Protein 8X71 (pdb70)

Radius of gyration: 20.47 Å; Cα contacts (8 Å, |Δi|>4): 743; chains: 2; bounding box: 57×51×50 Å

Foldseek 3Di:
DAQADFQAFQDKDWFWKQALVLDIDTDMPVVQQQAKEKEKEAWDPLDDQVLVQQLVCQVCVVLRVVLRYAYEYEKQDDNVRLSVLCVDDVVRRGNHRGNHIYGHNVVCVSLRNLVFQPPPVRTGFTWIWIAGSRRGTHDIDGDGNPDDDDPVVVSVVSVVVVVVCVPPPPPD/DAADFQAFQDKDWFWWQALVRDIDTDIPVVLQQAKEKEKEAFDPPDPQVLVVQLVCFVCVVLRVVLSYAYEYEKQDDNVSLSVLCPPDVVVPGNHRGNHIYGHNVVCVSLVSLPAAPVVVRIGFTWIWIAHSNRGTHDIDGDGNPDDDDPVVVSVVSVVVVVVVCVVVDDPD

Sequence (344 aa):
SGNAKIGHPAPNFKATAVMPDGQFKDISLSDYKGKYVVFFFYPLDFTFVSPTEIIAFSDRAEEFKKLNCQVIGASVDSHFSHLAWVNTPKKQGGLGPMNIPLVSDPKRTIAQDYGVLKADEGISFRGLFIIDDKGILRQITVNDLPVGRSVDETLRLVQAFQFTDKHGEVCPGNAKIGHPAPNFKATAVMPDGQFKDISLSDYKGKYVVFFFYPLDFTFVSPTEIIAFSDRAEEFKKLNCQVIGASVDSHFSHLAWVNTPKKQGGLGPMNIPLVSDPKRTIAQDYGVLKADEGISFRGLFIIDDKGILRQITVNDLPVGRSVDETLRLVQAFQFTDKHGEVCPA

Organism: Homo sapiens (NCBI:txid9606)

GO terms:
  GO:0004601 peroxidase activity (F, IDA)
  GO:0005634 nucleus (C, IDA)
  GO:0005737 cytoplasm (C, IDA)
  GO:0042744 hydrogen peroxide catabolic process (P, IDA)
  GO:0005737 cytoplasm (C, EXP)
  GO:0140824 thioredoxin-dependent peroxiredoxin activity (F, EXP)
  GO:0005515 protein binding (F, IPI)
  GO:0001501 skeletal system development (P, TAS)
  GO:0008283 cell population proliferation (P, TAS)
  GO:0004601 peroxidase activity (F, TAS)
  GO:0005576 extracellular region (C, TAS)
  GO:0005829 cytosol (C, TAS)
  GO:0008379 thioredoxin peroxidase activity (F, IDA)
  GO:0045296 cadherin binding (F, HDA)
  GO:0030101 natural killer cell activation (P, IDA)
  GO:0070062 extracellular exosome (C, HDA)
  GO:0005576 extracellular region (C, HDA)
  GO:0005634 nucleus (C, HDA)
  GO:0003723 RNA binding (F, HDA)

Nearest PDB structures (foldseek):
  8x71-assembly1_A  TM=1.006E+00  e=4.909E-41  Homo sapiens
  3hy2-assembly1_B  TM=9.718E-01  e=3.923E-36  Homo sapiens
  2rii-assembly1_A  TM=9.677E-01  e=1.044E-35  Homo sapiens
  7lj1-assembly1_C  TM=9.673E-01  e=1.648E-35  Homo sapiens
  7e4u-assembly4_H  TM=9.628E-01  e=1.281E-32  Sparus aurata

Secondary structure (DSSP, 8-state):
--S--TTSBPPP-EEEEE-TTS-EEEEEGGGGTTSEEEEEE-S-SS-SSHHHHHHHHHHTHHHHHTTTEEEEEEESS-HHHHHHHHHS-GGGTS--S-SS-EEE-TTSHHHHHTT-EETTTTEE-EEEEEE-TTSBEEEEEEE-TT----HHHHHHHHHHHHHHHHHH-S--/----TTSBPPP-EEEEE-TTS-EEEEEGGGGTTSEEEEEE-S-SS-SSHHHHHHHHHHTHHHHHHTTEEEEEEESS-HHHHHHHHHS-GGGT---S-SS-EEE-TTSHHHHHTT-EETTTTEE-EEEEEE-TTSBEEEEEEE-TT----HHHHHHHHHHHHHHHHTTTS---

Solvent-accessible surface area: 15425 Å² total; per-residue (Å²): 139,33,91,21,123,12,45,91,94,6,16,83,13,147,14,38,0,2,32,62,105,26,117,77,115,78,1,14,2,47,87,32,100,48,92,7,3,0,0,0,1,0,7,73,7,106,42,182,54,0,16,87,8,0,25,33,0,1,95,70,20,98,71,1,148,167,34,80,8,37,3,0,0,0,0,10,28,49,50,132,26,0,36,46,0,16,105,41,60,120,187,135,53,2,3,2,128,11,89,2,3,0,0,4,3,72,170,81,70,13,0,94,48,6,35,0,44,57,70,155,96,21,26,0,17,12,0,3,0,0,2,9,47,144,2,41,0,21,1,23,18,9,1,16,39,53,3,16,25,23,10,92,29,5,9,74,6,0,88,26,0,34,139,8,42,158,121,48,81,155,95,167,82,99,20,109,10,43,97,93,10,18,86,12,149,12,33,0,3,33,60,101,25,119,79,115,78,0,13,12,49,86,32,127,47,64,7,3,0,0,0,1,0,8,61,9,114,50,167,31,0,20,98,5,0,31,31,0,1,81,67,6,89,60,0,88,170,33,74,0,21,0,0,0,0,0,6,37,43,37,129,28,0,35,49,1,18,106,30,59,114,181,122,50,3,1,4,122,11,84,0,3,0,0,3,4,78,170,81,70,15,0,94,53,6,48,1,36,41,90,125,93,23,15,0,15,10,0,3,1,0,2,16,44,147,12,46,0,19,0,24,19,8,1,19,39,48,3,17,24,24,9,93,28,4,23,79,6,0,74,25,0,22,126,47,47,88,163,79,133,105,93,137,144

InterPro domains:
  IPR000866 Alkyl hydroperoxide reductase subunit C/ Thiol specific antioxidant [PF00578] (8-141)
  IPR013766 Thioredoxin domain [PS51352] (6-165)
  IPR019479 Peroxiredoxin, C-terminal [PF10417] (162-197)
  IPR024706 Peroxiredoxin, AhpC-type [PIRSF000239] (6-197)
  IPR036249 Thioredoxin-like superfamily [SSF52833] (7-197)
  IPR050217 Thiol-specific antioxidant peroxiredoxin [PTHR10681] (5-198)

Structure (mmCIF, N/CA/C/O backbone):
data_8X71
#
_entry.id   8X71
#
_cell.length_a   63.011
_cell.length_b   77.652
_cell.length_c   80.595
_cell.angle_alpha   90.000
_cell.angle_beta   90.000
_cell.angle_gamma   90.000
#
_symmetry.space_group_name_H-M   'P 21 21 21'
#
loop_
_entity.id
_entity.type
_entity.pdbx_description
1 polymer Peroxiredoxin-1
2 non-polymer 'methyl 3-[[(2~{R},4~{a}~{S},6~{a}~{R},6~{a}~{S},14~{a}~{S},14~{b}~{R})-2,4~{a},6~{a},6~{a},9,14~{a}-hexamethyl-10-oxidanyl-11-oxidanylidene-1,3,4,5,6,13,14,14~{b}-octahydropicen-2-yl]carbamoylamino]oxetane-3-carboxylate'
3 water water
#
loop_
_atom_site.group_PDB
_atom_site.id
_atom_site.type_symbol
_atom_site.label_atom_id
_atom_site.label_alt_id
_atom_site.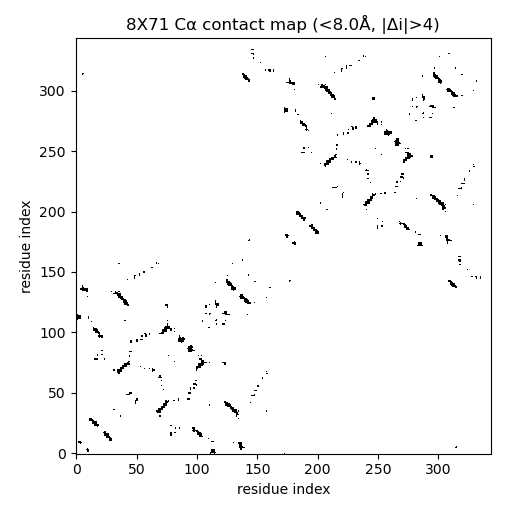label_comp_id
_atom_site.label_asym_id
_atom_site.label_entity_id
_atom_site.label_seq_id
_atom_site.pdbx_PDB_ins_code
_atom_site.Cartn_x
_atom_site.Cartn_y
_atom_site.Cartn_z
_atom_site.occupancy
_atom_site.B_iso_or_equiv
_atom_site.auth_seq_id
_atom_site.auth_comp_id
_atom_site.auth_asym_id
_atom_site.auth_atom_id
_atom_site.pdbx_PDB_model_num
ATOM 1 N N . SER A 1 3 ? -9.51974 65.27088 31.12666 1.000 48.80503 3 SER A N 1
ATOM 2 C CA . SER A 1 3 ? -10.30891 64.14118 30.65117 1.000 47.12506 3 SER A CA 1
ATOM 3 C C . SER A 1 3 ? -11.47369 64.60578 29.77850 1.000 38.71835 3 SER A C 1
ATOM 4 O O . SER A 1 3 ? -11.28084 65.34276 28.81304 1.000 40.70431 3 SER A O 1
ATOM 7 N N . GLY A 1 4 ? -12.68127 64.16364 30.12248 1.000 35.93304 4 GLY A N 1
ATOM 8 C CA . GLY A 1 4 ? -13.85597 64.47281 29.33604 1.000 26.42929 4 GLY A CA 1
ATOM 9 C C . GLY A 1 4 ? -14.16327 63.40403 28.30724 1.000 28.60125 4 GLY A C 1
ATOM 10 O O . GLY A 1 4 ? -13.43351 62.42354 28.12401 1.000 28.68936 4 GLY A O 1
ATOM 11 N N . ASN A 1 5 ? -15.28879 63.61068 27.61997 1.000 25.11495 5 ASN A N 1
ATOM 12 C CA . ASN A 1 5 ? -15.77404 62.69699 26.59333 1.000 26.32392 5 ASN A CA 1
ATOM 13 C C . ASN A 1 5 ? -15.85224 63.34909 25.21997 1.000 24.53532 5 ASN A C 1
ATOM 14 O O . ASN A 1 5 ? -16.43106 62.76286 24.29879 1.000 25.34673 5 ASN A O 1
ATOM 19 N N . ALA A 1 6 ? -15.30720 64.55120 25.06265 1.000 23.15920 6 ALA A N 1
ATOM 20 C CA . ALA A 1 6 ? -15.29027 65.22413 23.76705 1.000 20.33554 6 ALA A CA 1
ATOM 21 C C . ALA A 1 6 ? -14.14062 64.66444 22.93816 1.000 23.10714 6 ALA A C 1
ATOM 22 O O . ALA A 1 6 ? -12.96993 64.91942 23.23806 1.000 24.36080 6 ALA A O 1
ATOM 24 N N . LYS A 1 7 ? -14.47337 63.89781 21.89713 1.000 18.07744 7 LYS A N 1
ATOM 25 C CA . LYS A 1 7 ? -13.49801 63.27920 21.01049 1.000 21.10215 7 LYS A CA 1
ATOM 26 C C . LYS A 1 7 ? -13.80991 63.66597 19.57197 1.000 15.80415 7 LYS A C 1
ATOM 27 O O . LYS A 1 7 ? -14.95536 63.52304 19.12764 1.000 16.86960 7 LYS A O 1
ATOM 33 N N . ILE A 1 8 ? -12.78643 64.10492 18.83164 1.000 14.74641 8 ILE A N 1
ATOM 34 C CA . ILE A 1 8 ? -12.97754 64.43562 17.41950 1.000 15.54167 8 ILE A CA 1
ATOM 35 C C . ILE A 1 8 ? -13.48695 63.21219 16.67518 1.000 18.00348 8 ILE A C 1
ATOM 36 O O . ILE A 1 8 ? -12.95800 62.10590 16.83623 1.000 18.53803 8 ILE A O 1
ATOM 41 N N . GLY A 1 9 ? -14.51172 63.40482 15.84687 1.000 15.54063 9 GLY A N 1
ATOM 42 C CA . GLY A 1 9 ? -15.04137 62.32208 15.03674 1.000 16.90727 9 GLY A CA 1
ATOM 43 C C . GLY A 1 9 ? -16.08390 61.46525 15.71718 1.000 20.14453 9 GLY A C 1
ATOM 44 O O . GLY A 1 9 ? -16.61099 60.53793 15.08597 1.000 21.44828 9 GLY A O 1
ATOM 45 N N . HIS A 1 10 ? -16.37458 61.72193 16.98291 1.000 18.70713 10 HIS A N 1
ATOM 46 C CA . HIS A 1 10 ? -17.42440 61.06796 17.74048 1.000 17.04597 10 HIS A CA 1
ATOM 47 C C . HIS A 1 10 ? -18.54201 62.05529 18.01753 1.000 18.20996 10 HIS A C 1
ATOM 48 O O . HIS A 1 10 ? -18.32906 63.26861 17.95651 1.000 17.01689 10 HIS A O 1
ATOM 55 N N . PRO A 1 11 ? -19.74947 61.58061 18.31098 1.000 17.28861 11 PRO A N 1
ATOM 56 C CA . PRO A 1 11 ? -20.83097 62.50339 18.68097 1.000 18.64692 11 PRO A CA 1
ATOM 57 C C . PRO A 1 11 ? -20.42368 63.39884 19.84350 1.000 17.44616 11 PRO A C 1
ATOM 58 O O . PRO A 1 11 ? -19.91087 62.92916 20.86187 1.000 17.98127 11 PRO A O 1
ATOM 62 N N . ALA A 1 12 ? -20.62384 64.70352 19.67006 1.000 16.11990 12 ALA A N 1
ATOM 63 C CA . ALA A 1 12 ? -20.34267 65.62857 20.75422 1.000 17.05863 12 ALA A CA 1
ATOM 64 C C . ALA A 1 12 ? -21.23271 65.29780 21.94635 1.000 16.15469 12 ALA A C 1
ATOM 65 O O . ALA A 1 12 ? -22.40442 64.95391 21.76308 1.000 18.96275 12 ALA A O 1
ATOM 67 N N . PRO A 1 13 ? -20.71552 65.39508 23.17113 1.000 17.89971 13 PRO A N 1
ATOM 68 C CA . PRO A 1 13 ? -21.53630 65.08055 24.34821 1.000 17.00197 13 PRO A CA 1
ATOM 69 C C . PRO A 1 13 ? -22.79858 65.92471 24.38631 1.000 18.00823 13 PRO A C 1
ATOM 70 O O . PRO A 1 13 ? -22.75275 67.15682 24.28083 1.000 17.08406 13 PRO A O 1
ATOM 74 N N . ASN A 1 14 ? -23.93703 65.24947 24.52126 1.000 19.76706 14 ASN A N 1
ATOM 75 C CA . ASN A 1 14 ? -25.19048 65.97111 24.63531 1.000 21.33227 14 ASN A CA 1
ATOM 76 C C . ASN A 1 14 ? -25.29753 66.61893 26.01165 1.000 18.79330 14 ASN A C 1
ATOM 77 O O . ASN A 1 14 ? -24.58805 66.27243 26.96215 1.000 19.36172 14 ASN A O 1
ATOM 82 N N . PHE A 1 15 ? -26.17454 67.60683 26.09203 1.000 19.63197 15 PHE A N 1
ATOM 83 C CA . PHE A 1 15 ? -26.52234 68.20848 27.36447 1.000 18.10852 15 PHE A CA 1
ATOM 84 C C . PHE A 1 15 ? -27.97156 68.64290 27.28140 1.000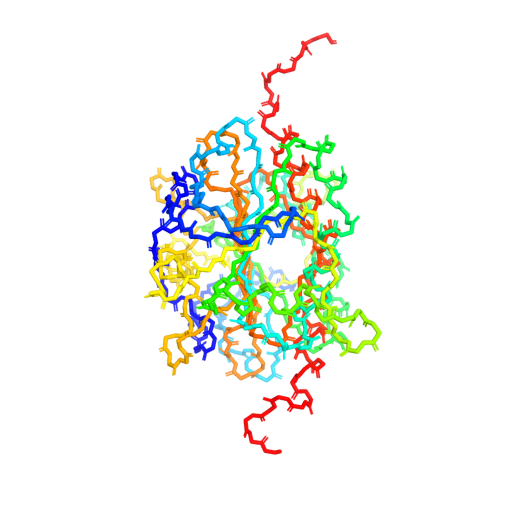 20.60462 15 PHE A C 1
ATOM 85 O O . PHE A 1 15 ? -28.52146 68.82039 26.19342 1.000 19.77223 15 PHE A O 1
ATOM 93 N N . LYS A 1 16 ? -28.58893 68.80277 28.44717 1.000 18.64560 16 LYS A N 1
ATOM 94 C CA . LYS A 1 16 ? -29.88359 69.45675 28.55985 1.000 20.33250 16 LYS A CA 1
ATOM 95 C C . LYS A 1 16 ? -29.78385 70.42337 29.72535 1.000 20.26057 16 LYS A C 1
ATOM 96 O O . LYS A 1 16 ? -29.50123 70.00815 30.85269 1.000 22.24148 16 LYS A O 1
ATOM 102 N N . ALA A 1 17 ? -29.98670 71.70626 29.45219 1.000 16.25473 17 ALA A N 1
ATOM 103 C CA . ALA A 1 17 ? -29.70068 72.71229 30.46429 1.000 17.89092 17 ALA A CA 1
ATOM 104 C C . ALA A 1 17 ? -30.57726 73.93171 30.23693 1.000 16.87654 17 ALA A C 1
ATOM 105 O O . ALA A 1 17 ? -31.07591 74.16956 29.13333 1.000 17.22924 17 ALA A O 1
ATOM 107 N N . THR A 1 18 ? -30.74461 74.71772 31.29895 1.000 15.88462 18 THR A N 1
ATOM 108 C CA . THR A 1 18 ? -31.46024 75.97877 31.20038 1.000 16.60538 18 THR A CA 1
ATOM 109 C C . THR A 1 18 ? -30.56956 77.02390 30.54300 1.000 15.17956 18 THR A C 1
ATOM 110 O O . THR A 1 18 ? -29.41199 77.19798 30.93300 1.000 17.45356 18 THR A O 1
ATOM 114 N N . ALA A 1 19 ? -31.10699 77.70642 29.54112 1.000 15.99976 19 ALA A N 1
ATOM 115 C CA . ALA A 1 19 ? -30.40367 78.77432 28.85059 1.000 14.41337 19 ALA A CA 1
ATOM 116 C C . ALA A 1 19 ? -31.22946 80.04930 28.90712 1.000 15.56743 19 ALA A C 1
ATOM 117 O O . ALA A 1 19 ? -32.45819 80.00706 29.03103 1.000 16.87792 19 ALA A O 1
ATOM 119 N N . VAL A 1 20 ? -30.54928 81.19046 28.84827 1.000 14.06858 20 VAL A N 1
ATOM 120 C CA . VAL A 1 20 ? -31.21385 82.46121 28.59657 1.000 13.81076 20 VAL A CA 1
ATOM 121 C C . VAL A 1 20 ? -31.23399 82.65398 27.08765 1.000 14.48693 20 VAL A C 1
ATOM 122 O O . VAL A 1 20 ? -30.17560 82.74304 26.45516 1.000 14.81376 20 VAL A O 1
ATOM 126 N N . MET A 1 21 ? -32.43633 82.68860 26.50751 1.000 14.39047 21 MET A N 1
ATOM 127 C CA . MET A 1 21 ? -32.57792 82.76814 25.06077 1.000 13.94875 21 MET A CA 1
ATOM 128 C C . MET A 1 21 ? -32.48223 84.21618 24.58465 1.000 15.86244 21 MET A C 1
ATOM 129 O O . MET A 1 21 ? -32.58870 85.15280 25.38306 1.000 16.87687 21 MET A O 1
ATOM 134 N N . PRO A 1 22 ? -32.27286 84.42490 23.28000 1.000 16.71790 22 PRO A N 1
ATOM 135 C CA . PRO A 1 22 ? -32.19442 85.80124 22.76059 1.000 16.22503 22 PRO A CA 1
ATOM 136 C C . PRO A 1 22 ? -33.39690 86.66038 23.10188 1.000 19.95290 22 PRO A C 1
ATOM 137 O O . PRO A 1 22 ? -33.24537 87.87673 23.25558 1.000 19.50226 22 PRO A O 1
ATOM 141 N N . ASP A 1 23 ? -34.58053 86.07468 23.26672 1.000 18.75346 23 ASP A N 1
ATOM 142 C CA . ASP A 1 23 ? -35.73043 86.88851 23.64487 1.000 22.13352 23 ASP A CA 1
ATOM 143 C C . ASP A 1 23 ? -35.71919 87.28121 25.11557 1.000 22.55470 23 ASP A C 1
ATOM 144 O O . ASP A 1 23 ? -36.66525 87.93469 25.56899 1.000 22.85602 23 ASP A O 1
ATOM 149 N N . GLY A 1 24 ? -34.67519 86.91322 25.85810 1.000 16.90921 24 GLY A N 1
ATOM 150 C CA . GLY A 1 24 ? -34.55599 87.28220 27.25545 1.000 19.78694 24 GLY A CA 1
ATOM 151 C C . GLY A 1 24 ? -35.25673 86.35678 28.21776 1.000 20.01802 24 GLY A C 1
ATOM 152 O O . GLY A 1 24 ? -35.43939 86.71884 29.38486 1.000 23.81434 24 GLY A O 1
ATOM 153 N N . GLN A 1 25 ? -35.65613 85.17326 27.77648 1.000 18.15905 25 GLN A N 1
ATOM 154 C CA . GLN A 1 25 ? -36.43291 84.27997 28.61343 1.000 17.93809 25 GLN A CA 1
ATOM 155 C C . GLN A 1 25 ? -35.71264 82.95407 28.80106 1.000 18.43913 25 GLN A C 1
ATOM 156 O O . GLN A 1 25 ? -34.89878 82.54272 27.96723 1.000 18.05041 25 GLN A O 1
ATOM 162 N N . PHE A 1 26 ? -36.01626 82.29197 29.91691 1.000 14.53755 26 PHE A N 1
ATOM 163 C CA . PHE A 1 26 ? -35.41352 81.00417 30.21524 1.000 17.72380 26 PHE A CA 1
ATOM 164 C C . PHE A 1 26 ? -36.05279 79.91127 29.37298 1.000 18.28558 26 PHE A C 1
ATOM 165 O O . PHE A 1 26 ? -37.26857 79.89632 29.16269 1.000 20.28160 26 PHE A O 1
ATOM 173 N N . LYS A 1 27 ? -35.23108 78.97042 28.92581 1.000 17.05384 27 LYS A N 1
ATOM 174 C CA . LYS A 1 27 ? -35.73048 77.81091 28.20491 1.000 17.77655 27 LYS A CA 1
ATOM 175 C C . LYS A 1 27 ? -34.73777 76.67720 28.38443 1.000 16.72508 27 LYS A C 1
ATOM 176 O O . LYS A 1 27 ? -33.52409 76.89487 28.35006 1.000 18.31681 27 LYS A O 1
ATOM 182 N N . ASP A 1 28 ? -35.25028 75.47215 28.60130 1.000 18.30165 28 ASP A N 1
ATOM 183 C CA . ASP A 1 28 ? -34.37828 74.31147 28.65377 1.000 19.07665 28 ASP A CA 1
ATOM 184 C C . ASP A 1 28 ? -34.10329 73.83983 27.23058 1.000 23.30483 28 ASP A C 1
ATOM 185 O O . ASP A 1 28 ? -35.03557 73.61674 26.45026 1.000 20.04759 28 ASP A O 1
ATOM 190 N N . ILE A 1 29 ? -32.82174 73.73843 26.87592 1.000 19.37508 29 ILE A N 1
ATOM 191 C CA . ILE A 1 29 ? -32.42493 73.35803 25.52695 1.000 20.17719 29 ILE A CA 1
ATOM 192 C C . ILE A 1 29 ? -31.41389 72.22224 25.59415 1.000 21.02515 29 ILE A C 1
ATOM 193 O O . ILE A 1 29 ? -30.75774 71.99260 26.61256 1.000 19.16639 29 ILE A O 1
ATOM 198 N N . SER A 1 30 ? -31.29642 71.50191 24.47822 1.000 19.01391 30 SER A N 1
ATOM 199 C CA . SER A 1 30 ? -30.34011 70.41301 24.34715 1.000 17.26640 30 SER A CA 1
ATOM 200 C C . SER A 1 30 ? -29.49945 70.63309 23.10109 1.000 18.23966 30 SER A C 1
ATOM 201 O O . SER A 1 30 ? -29.97262 71.20023 22.11507 1.000 18.77564 30 SER A O 1
ATOM 204 N N . LEU A 1 31 ? -28.24071 70.18587 23.15234 1.000 18.38316 31 LEU A N 1
ATOM 205 C CA . LEU A 1 31 ? -27.40230 70.26165 21.95722 1.000 19.33621 31 LEU A CA 1
ATOM 206 C C . LEU A 1 31 ? -28.07016 69.56718 20.77585 1.000 18.67119 31 LEU A C 1
ATOM 207 O O . LEU A 1 31 ? -27.99286 70.04560 19.63887 1.000 18.33742 31 LEU A O 1
ATOM 212 N N . SER A 1 32 ? -28.74836 68.44655 21.03229 1.000 20.49296 32 SER A N 1
ATOM 213 C CA . SER A 1 32 ? -29.40522 67.69708 19.96820 1.000 19.94666 32 SER A CA 1
ATOM 214 C C . SER A 1 32 ? -30.57014 68.45238 19.33469 1.000 21.60608 32 SER A C 1
ATOM 215 O O . SER A 1 32 ? -30.99689 68.08444 18.23234 1.000 20.25551 32 SER A O 1
ATOM 218 N N . ASP A 1 33 ? -31.09424 69.49485 19.99389 1.000 20.94523 33 ASP A N 1
ATOM 219 C CA . ASP A 1 33 ? -32.06628 70.37384 19.34770 1.000 21.99955 33 ASP A CA 1
ATOM 220 C C . ASP A 1 33 ? -31.54168 70.94746 18.04124 1.000 21.68964 33 ASP A C 1
ATOM 221 O O . ASP A 1 33 ? -32.33851 71.33189 17.17792 1.000 24.24280 33 ASP A O 1
ATOM 226 N N . TYR A 1 34 ? -30.22307 71.03256 17.88396 1.000 19.43873 34 TYR A N 1
ATOM 227 C CA . TYR A 1 34 ? -29.62542 71.74717 16.76831 1.000 19.52893 34 TYR A CA 1
ATOM 228 C C . TYR A 1 34 ? -29.05563 70.81696 15.70900 1.000 21.57057 34 TYR A C 1
ATOM 229 O O . TYR A 1 34 ? -28.34660 71.28351 14.81330 1.000 19.84797 34 TYR A O 1
ATOM 238 N N . LYS A 1 35 ? -29.36382 69.52135 15.77116 1.000 19.91215 35 LYS A N 1
ATOM 239 C CA . LYS A 1 35 ? -29.02388 68.64041 14.66181 1.000 19.07031 35 LYS A CA 1
ATOM 240 C C . LYS A 1 35 ? -29.58817 69.21452 13.36732 1.000 21.18041 35 LYS A C 1
ATOM 241 O O . LYS A 1 35 ? -30.70056 69.75027 13.33976 1.000 22.53653 35 LYS A O 1
ATOM 247 N N . GLY A 1 36 ? -28.80538 69.10618 12.29159 1.000 22.14333 36 GLY A N 1
ATOM 248 C CA . GLY A 1 36 ? -29.13104 69.72121 11.02436 1.000 21.19639 36 GLY A CA 1
ATOM 249 C C . GLY A 1 36 ? -28.46656 71.06199 10.80108 1.000 21.87503 36 GLY A C 1
ATOM 250 O O . GLY A 1 36 ? -28.53360 71.59604 9.68382 1.000 22.91946 36 GLY A O 1
ATOM 251 N N . LYS A 1 37 ? -27.84835 71.62193 11.84234 1.000 20.52894 37 LYS A N 1
ATOM 252 C CA . LYS A 1 37 ? -27.08268 72.85630 11.79074 1.000 18.70959 37 LYS A CA 1
ATOM 253 C C . LYS A 1 37 ? -25.69806 72.57815 12.35115 1.000 16.56260 37 LYS A C 1
ATOM 254 O O . LYS A 1 37 ? -25.54327 71.75125 13.25034 1.000 16.51028 37 LYS A O 1
ATOM 260 N N . TYR A 1 38 ? -24.69707 73.29479 11.84818 1.000 16.45775 38 TYR A N 1
ATOM 261 C CA . TYR A 1 38 ? -23.44564 73.36416 12.58717 1.000 14.94795 38 TYR A CA 1
ATOM 262 C C . TYR A 1 38 ? -23.68128 74.11192 13.89723 1.000 14.25065 38 TYR A C 1
ATOM 263 O O . TYR A 1 38 ? -24.59014 74.94067 14.01056 1.000 14.68565 38 TYR A O 1
ATOM 272 N N . VAL A 1 39 ? -22.86414 73.80324 14.90155 1.000 13.31604 39 VAL A N 1
ATOM 273 C CA . VAL A 1 39 ? -22.93331 74.46639 16.20088 1.000 14.11654 39 VAL A CA 1
ATOM 274 C C . VAL A 1 39 ? -21.52887 74.90179 16.59797 1.000 13.30268 39 VAL A C 1
ATOM 275 O O . VAL A 1 39 ? -20.58637 74.09782 16.54626 1.000 13.67979 39 VAL A O 1
ATOM 279 N N . VAL A 1 40 ? -21.39658 76.15728 17.01974 1.000 13.35932 40 VAL A N 1
ATOM 280 C CA . VAL A 1 40 ? -20.23425 76.61532 17.77480 1.000 12.87569 40 VAL A CA 1
ATOM 281 C C . VAL A 1 40 ? -20.67430 76.69229 19.22987 1.000 11.64374 40 VAL A C 1
ATOM 282 O O . VAL A 1 40 ? -21.52264 77.51823 19.57849 1.000 13.15398 40 VAL A O 1
ATOM 286 N N . PHE A 1 41 ? -20.11030 75.83069 20.07191 1.000 12.72909 41 PHE A N 1
ATOM 287 C CA . PHE A 1 41 ? -20.43813 75.75981 21.49441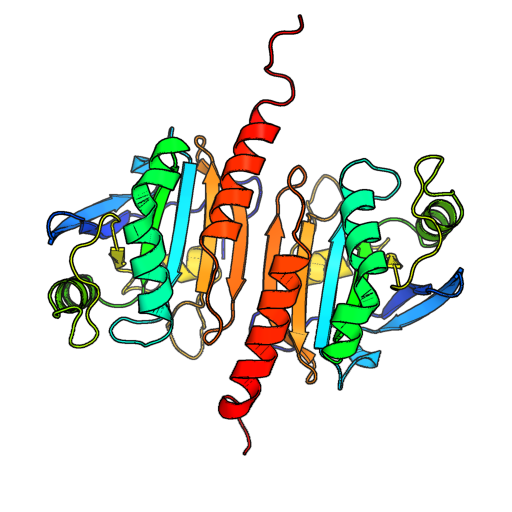 1.000 12.05098 41 PHE A CA 1
ATOM 288 C C . PHE A 1 41 ? -19.21681 76.21658 22.28675 1.000 12.45763 41 PHE A C 1
ATOM 289 O O . PHE A 1 41 ? -18.15641 75.58882 22.20165 1.000 13.18389 41 PHE A O 1
ATOM 297 N N . PHE A 1 42 ? -19.35057 77.30718 23.04660 1.000 12.93080 42 PHE A N 1
ATOM 298 C CA . PHE A 1 42 ? -18.18180 77.84325 23.73450 1.000 11.58193 42 PHE A CA 1
ATOM 299 C C . PHE A 1 42 ? -18.47818 78.12997 25.19808 1.000 12.72364 42 PHE A C 1
ATOM 300 O O . PHE A 1 42 ? -19.57340 78.56879 25.55389 1.000 13.97697 42 PHE A O 1
ATOM 308 N N . PHE A 1 43 ? -17.48758 77.83221 26.03394 1.000 12.98212 43 PHE A N 1
ATOM 309 C CA . PHE A 1 43 ? -17.51427 78.07076 27.47317 1.000 12.46496 43 PHE A CA 1
ATOM 310 C C . PHE A 1 43 ? -16.72900 79.32906 27.79917 1.000 13.13404 43 PHE A C 1
ATOM 311 O O . PHE A 1 43 ? -15.75000 79.65680 27.12982 1.000 13.69125 43 PHE A O 1
ATOM 319 N N . TYR A 1 44 ? -17.13105 80.01035 28.86133 1.000 12.27748 44 TYR A N 1
ATOM 320 C CA . TYR A 1 44 ? -16.33385 81.09670 29.41389 1.000 12.37265 44 TYR A CA 1
ATOM 321 C C . TYR A 1 44 ? -16.35477 80.92646 30.91746 1.000 13.34683 44 TYR A C 1
ATOM 322 O O . TYR A 1 44 ? -17.23996 80.24814 31.45526 1.000 14.30817 44 TYR A O 1
ATOM 331 N N . PRO A 1 45 ? -15.36618 81.48175 31.64534 1.000 12.49663 45 PRO A N 1
ATOM 332 C CA . PRO A 1 45 ? -15.18776 81.06551 33.04709 1.000 15.67567 45 PRO A CA 1
ATOM 333 C C . PRO A 1 45 ? -16.32608 81.46852 33.97295 1.000 13.35305 45 PRO A C 1
ATOM 334 O O . PRO A 1 45 ? -16.84885 80.60948 34.69120 1.000 15.59080 45 PRO A O 1
ATOM 338 N N . LEU A 1 46 ? -16.72940 82.73747 33.98119 1.000 14.15265 46 LEU A N 1
ATOM 339 C CA . LEU A 1 46 ? -17.83864 83.14555 34.83411 1.000 12.94074 46 LEU A CA 1
ATOM 340 C C . LEU A 1 46 ? -18.36619 84.49695 34.38169 1.000 13.35667 46 LEU A C 1
ATOM 341 O O . LEU A 1 46 ? -17.71060 85.22872 33.63092 1.000 14.31238 46 LEU A O 1
ATOM 346 N N . ASP A 1 47 ? -19.58703 84.79442 34.81726 1.000 12.98238 47 ASP A N 1
ATOM 347 C CA . ASP A 1 47 ? -20.25744 86.03006 34.43703 1.000 13.76902 47 ASP A CA 1
ATOM 348 C C . ASP A 1 47 ? -19.60409 87.23686 35.10681 1.000 16.42880 47 ASP A C 1
ATOM 349 O O . ASP A 1 47 ? -18.85339 87.11883 36.08644 1.000 16.44868 47 ASP A O 1
ATOM 354 N N . PHE A 1 48 ? -19.91586 88.41736 34.56069 1.000 15.65685 48 PHE A N 1
ATOM 355 C CA . PHE A 1 48 ? -19.57015 89.69642 35.18015 1.000 16.33452 48 PHE A CA 1
ATOM 356 C C . PHE A 1 48 ? -18.05759 89.87006 35.29707 1.000 17.65909 48 PHE A C 1
ATOM 357 O O . PHE A 1 48 ? -17.54297 90.35283 36.30770 1.000 21.40872 48 PHE A O 1
ATOM 365 N N . THR A 1 49 ? -17.33908 89.48238 34.24521 1.000 18.08451 49 THR A N 1
ATOM 366 C CA . THR A 1 49 ? -15.88689 89.58074 34.21358 1.000 17.43199 49 THR A CA 1
ATOM 367 C C . THR A 1 49 ? -15.46915 90.55514 33.11933 1.000 17.43768 49 THR A C 1
ATOM 368 O O . THR A 1 49 ? -16.30370 91.32290 32.62873 1.000 17.10738 49 THR A O 1
ATOM 372 N N . PHE A 1 50 ? -14.19403 90.52858 32.72157 1.000 19.52692 50 PHE A N 1
ATOM 373 C CA . PHE A 1 50 ? -13.61400 91.56307 31.86517 1.000 19.88549 50 PHE A CA 1
ATOM 374 C C . PHE A 1 50 ? -13.34973 91.09122 30.44268 1.000 18.79957 50 PHE A C 1
ATOM 375 O O . PHE A 1 50 ? -13.64098 91.81601 29.48975 1.000 20.76687 50 PHE A O 1
ATOM 383 N N . VAL A 1 51 ? -12.75915 89.90637 30.27207 1.000 16.08511 51 VAL A N 1
ATOM 384 C CA . VAL A 1 51 ? -12.48653 89.39109 28.93485 1.000 17.87489 51 VAL A CA 1
ATOM 385 C C . VAL A 1 51 ? -13.72537 88.72706 28.36566 1.000 15.54003 51 VAL A C 1
ATOM 386 O O . VAL A 1 51 ? -14.08137 88.93759 27.20147 1.000 16.76257 51 VAL A O 1
ATOM 390 N N . SER A 1 52 ? -14.40485 87.93115 29.18648 1.000 13.52280 52 SER A N 1
ATOM 391 C CA . SER A 1 52 ? -15.56211 87.17514 28.71410 1.000 13.77260 52 SER A CA 1
ATOM 392 C C . SER A 1 52 ? -16.63468 88.03020 28.04092 1.000 14.42834 52 SER A C 1
ATOM 393 O O . SER A 1 52 ? -17.12223 87.62160 26.97470 1.000 13.15378 52 SER A O 1
ATOM 396 N N . PRO A 1 53 ? -17.05283 89.18413 28.56895 1.000 15.32580 53 PRO A N 1
ATOM 397 C CA . PRO A 1 53 ? -18.08346 89.94824 27.84725 1.000 14.00408 53 PRO A CA 1
ATOM 398 C C . PRO A 1 53 ? -17.65216 90.37482 26.45612 1.000 13.27208 53 PRO A C 1
ATOM 399 O O . P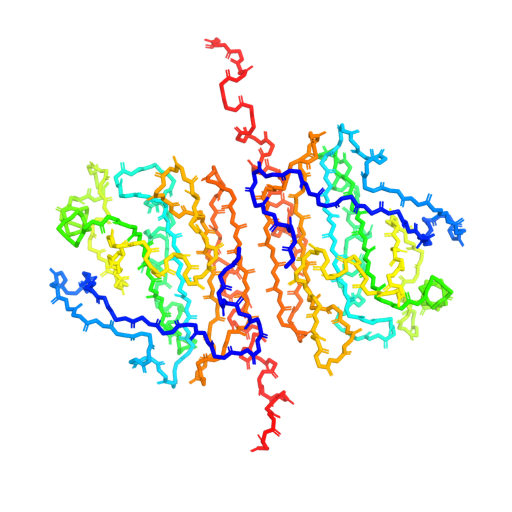RO A 1 53 ? -18.48699 90.40075 25.54502 1.000 14.23022 53 PRO A O 1
ATOM 403 N N . THR A 1 54 ? -16.37110 90.69183 26.24946 1.000 13.52756 54 THR A N 1
ATOM 404 C CA . THR A 1 54 ? -15.94464 91.09501 24.91301 1.000 13.71357 54 THR A CA 1
ATOM 405 C C . THR A 1 54 ? -16.09653 89.94600 23.93126 1.000 15.70571 54 THR A C 1
ATOM 406 O O . THR A 1 54 ? -16.48614 90.15772 22.77970 1.000 15.69966 54 THR A O 1
ATOM 410 N N . GLU A 1 55 ? -15.83105 88.71621 24.38287 1.000 12.60848 55 GLU A N 1
ATOM 411 C CA . GLU A 1 55 ? -16.03451 87.55756 23.52148 1.000 13.12530 55 GLU A CA 1
ATOM 412 C C . GLU A 1 55 ? -17.51319 87.33123 23.24966 1.000 14.03333 55 GLU A C 1
ATOM 413 O O . GLU A 1 55 ? -17.92160 87.09599 22.10592 1.000 13.78602 55 GLU A O 1
ATOM 419 N N . ILE A 1 56 ? -18.32712 87.34752 24.30736 1.000 12.66093 56 ILE A N 1
ATOM 420 C CA . ILE A 1 56 ? -19.74319 87.02740 24.15735 1.000 14.05960 56 ILE A CA 1
ATOM 421 C C . ILE A 1 56 ? -20.42035 88.03910 23.25125 1.000 12.94455 56 ILE A C 1
ATOM 422 O O . ILE A 1 56 ? -21.21553 87.67851 22.37633 1.000 13.19117 56 ILE A O 1
ATOM 427 N N . ILE A 1 57 ? -20.13179 89.32544 23.46867 1.000 13.09225 57 ILE A N 1
ATOM 428 C CA . ILE A 1 57 ? -20.72240 90.38532 22.66025 1.000 12.11131 57 ILE A CA 1
ATOM 429 C C . ILE A 1 57 ? -20.25103 90.29046 21.21314 1.000 13.16006 57 ILE A C 1
ATOM 430 O O . ILE A 1 57 ? -21.02364 90.54549 20.28232 1.000 14.44048 57 ILE A O 1
ATOM 435 N N . ALA A 1 58 ? -18.98807 89.90839 20.99123 1.000 14.49508 58 ALA A N 1
ATOM 436 C CA . ALA A 1 58 ? -18.51487 89.76260 19.61733 1.000 14.68868 58 ALA A CA 1
ATOM 437 C C . ALA A 1 58 ? -19.26628 88.64841 18.89614 1.000 14.52778 58 ALA A C 1
ATOM 438 O O . ALA A 1 58 ? -19.71500 88.82394 17.75612 1.000 14.67938 58 ALA A O 1
ATOM 440 N N . PHE A 1 59 ? -19.43242 87.49368 19.55315 1.000 12.56280 59 PHE A N 1
ATOM 441 C CA . PHE A 1 59 ? -20.19174 86.41549 18.92765 1.000 12.91829 59 PHE A CA 1
ATOM 442 C C . PHE A 1 59 ? -21.64620 86.82223 18.71137 1.000 14.95306 59 PHE A C 1
ATOM 443 O O . PHE A 1 59 ? -22.22727 86.54422 17.65797 1.000 16.16263 59 PHE A O 1
ATOM 451 N N . SER A 1 60 ? -22.24586 87.50445 19.68523 1.000 13.81811 60 SER A N 1
ATOM 452 C CA . SER A 1 60 ? -23.63119 87.93801 19.53495 1.000 14.10789 60 SER A CA 1
ATOM 453 C C . SER A 1 60 ? -23.77175 88.96560 18.41217 1.000 15.33004 60 SER A C 1
ATOM 454 O O . SER A 1 60 ? -24.64938 88.83859 17.54960 1.000 15.76540 60 SER A O 1
ATOM 457 N N . ASP A 1 61 ? -22.90265 89.98112 18.40492 1.000 13.70805 61 ASP A N 1
ATOM 458 C CA . ASP A 1 61 ? -22.95257 91.03020 17.38494 1.000 14.49989 61 ASP A CA 1
ATOM 459 C C . ASP A 1 61 ? -22.82008 90.45923 15.98662 1.000 17.64322 61 ASP A C 1
ATOM 460 O O . ASP A 1 61 ? -23.39863 90.99949 15.03814 1.000 17.89293 61 ASP A O 1
ATOM 465 N N . ARG A 1 62 ? -22.03886 89.39252 15.83170 1.000 16.01077 62 ARG A N 1
ATOM 466 C CA . ARG A 1 62 ? -21.75633 88.83058 14.52227 1.000 15.75264 62 ARG A CA 1
ATOM 467 C C . ARG A 1 62 ? -22.53627 87.55508 14.27048 1.000 17.76785 62 ARG A C 1
ATOM 468 O O . ARG A 1 62 ? -22.15104 86.75602 13.41477 1.000 17.24271 62 ARG A O 1
ATOM 476 N N . ALA A 1 63 ? -23.64722 87.36243 14.98852 1.000 18.09454 63 ALA A N 1
ATOM 477 C CA . ALA A 1 63 ? -24.43014 86.14449 14.84609 1.000 17.89880 63 ALA A CA 1
ATOM 478 C C . ALA A 1 63 ? -24.91401 85.94999 13.41712 1.000 20.42192 63 ALA A C 1
ATOM 479 O O . ALA A 1 63 ? -25.00637 84.80779 12.94832 1.000 19.99291 63 ALA A O 1
ATOM 481 N N . GLU A 1 64 ? -25.19444 87.04629 12.70312 1.000 20.85982 64 GLU A N 1
ATOM 482 C CA . GLU A 1 64 ? -25.69179 86.91444 11.33777 1.000 24.05028 64 GLU A CA 1
ATOM 483 C C . GLU A 1 64 ? -24.67468 86.22496 10.43410 1.000 20.45352 64 GLU A C 1
ATOM 484 O O . GLU A 1 64 ? -25.05804 85.47165 9.52914 1.000 20.32925 64 GLU A O 1
ATOM 490 N N . GLU A 1 65 ? -23.37916 86.44514 10.67341 1.000 17.09895 65 GLU A N 1
ATOM 491 C CA . GLU A 1 65 ? -22.37054 85.76783 9.86414 1.000 15.74848 65 GLU A CA 1
ATOM 492 C C . GLU A 1 65 ? -22.38695 84.26600 10.10088 1.000 18.75730 65 GLU A C 1
ATOM 493 O O . GLU A 1 65 ? -22.09741 83.48792 9.18351 1.000 18.61982 65 GLU A O 1
ATOM 499 N N . PHE A 1 66 ? -22.73920 83.83427 11.31027 1.000 15.42534 66 PHE A N 1
ATOM 500 C CA . PHE A 1 66 ? -22.88825 82.40417 11.54004 1.000 16.53570 66 PHE A CA 1
ATOM 501 C C . PHE A 1 66 ? -24.20005 81.88529 10.96200 1.000 16.88728 66 PHE A C 1
ATOM 502 O O . PHE A 1 66 ? -24.25634 80.75437 10.46963 1.000 17.78112 66 PHE A O 1
ATOM 510 N N . LYS A 1 67 ? -25.25695 82.70155 11.01635 1.000 19.68407 67 LYS A N 1
ATOM 511 C CA . LYS A 1 67 ? -26.52867 82.32196 10.40774 1.000 20.83247 67 LYS A CA 1
ATOM 512 C C . LYS A 1 67 ? -26.36121 82.04488 8.91947 1.000 22.59176 67 LYS A C 1
ATOM 513 O O . LYS A 1 67 ? -26.95628 81.09922 8.38101 1.000 21.40555 67 LYS A O 1
ATOM 519 N N . LYS A 1 68 ? -25.53590 82.84753 8.24503 1.000 22.64063 68 LYS A N 1
ATOM 520 C CA . LYS A 1 68 ? -25.28512 82.64065 6.82346 1.000 25.49155 68 LYS A CA 1
ATOM 521 C C . LYS A 1 68 ? -24.55597 81.33240 6.55529 1.000 24.74423 68 LYS A C 1
ATOM 522 O O . LYS A 1 68 ? -24.58981 80.83175 5.42334 1.000 22.65068 68 LYS A O 1
ATOM 528 N N . LEU A 1 69 ? -23.90075 80.76638 7.56512 1.000 20.53407 69 LEU A N 1
ATOM 529 C CA . LEU A 1 69 ? -23.28512 79.45502 7.45936 1.000 18.74859 69 LEU A CA 1
ATOM 530 C C . LEU A 1 69 ? -24.14631 78.35456 8.06101 1.000 17.44124 69 LEU A C 1
ATOM 531 O O . LEU A 1 69 ? -23.63476 77.26385 8.31737 1.000 19.07652 69 LEU A O 1
ATOM 536 N N . ASN A 1 70 ? -25.42770 78.62307 8.31885 1.000 20.13537 70 ASN A N 1
ATOM 537 C CA . ASN A 1 70 ? -26.31441 77.62073 8.90296 1.000 18.22645 70 ASN A CA 1
ATOM 538 C C . ASN A 1 70 ? -25.72969 77.10305 10.21888 1.000 17.54318 70 ASN A C 1
ATOM 539 O O . ASN A 1 70 ? -25.69434 75.90152 10.48203 1.000 19.43926 70 ASN A O 1
ATOM 544 N N . CYS A 1 71 ? -25.22105 78.02192 11.03926 1.000 17.76852 71 CYS A N 1
ATOM 545 C CA . CYS A 1 71 ? -24.45368 77.64133 12.21636 1.000 15.82065 71 CYS A CA 1
ATOM 546 C C . CYS A 1 71 ? -25.00317 78.37356 13.43329 1.000 13.99619 71 CYS A C 1
ATOM 547 O O . CYS A 1 71 ? -25.06485 79.60793 13.44870 1.000 16.29419 71 CYS A O 1
ATOM 550 N N . GLN A 1 72 ? -25.40761 77.60260 14.43833 1.000 14.85642 72 GLN A N 1
ATOM 551 C CA . GLN A 1 72 ? -25.88577 78.11936 15.71231 1.000 14.88350 72 GLN A CA 1
ATOM 552 C C . GLN A 1 72 ? -24.70804 78.33306 16.65704 1.000 13.76509 72 GLN A C 1
ATOM 553 O O . GLN A 1 72 ? -23.84236 77.46188 16.78039 1.000 17.12095 72 GLN A O 1
ATOM 559 N N . VAL A 1 73 ? -24.67865 79.48578 17.32680 1.000 12.77102 73 VAL A N 1
ATOM 560 C CA . VAL A 1 73 ? -23.67893 79.77247 18.35342 1.000 12.80559 73 VAL A CA 1
ATOM 561 C C . VAL A 1 73 ? -24.35916 79.68794 19.71174 1.000 12.31158 73 VAL A C 1
ATOM 562 O O . VAL A 1 73 ? -25.46059 80.21844 19.89728 1.000 14.61120 73 VAL A O 1
ATOM 566 N N . ILE A 1 74 ? -23.71203 78.99693 20.64934 1.000 12.73266 74 ILE A N 1
ATOM 567 C CA . ILE A 1 74 ? -24.19881 78.83583 22.01847 1.000 12.58672 74 ILE A CA 1
ATOM 568 C C . ILE A 1 74 ? -23.04005 79.07701 22.97537 1.000 11.25950 74 ILE A C 1
ATOM 569 O O . ILE A 1 74 ? -21.98987 78.43943 22.84825 1.000 14.00323 74 ILE A O 1
ATOM 574 N N . GLY A 1 75 ? -23.23158 79.97664 23.94837 1.000 12.96689 75 GLY A N 1
ATOM 575 C CA . GLY A 1 75 ? -22.26751 80.16555 25.00800 1.000 14.25746 75 GLY A CA 1
ATOM 576 C C . GLY A 1 75 ? -22.70499 79.46734 26.28593 1.000 14.06793 75 GLY A C 1
ATOM 577 O O . GLY A 1 75 ? -23.86879 79.10849 26.44648 1.000 14.52175 75 GLY A O 1
ATOM 578 N N . ALA A 1 76 ? -21.75323 79.27455 27.20031 1.000 12.54230 76 ALA A N 1
ATOM 579 C CA . ALA A 1 76 ? -22.04758 78.53403 28.42514 1.000 11.48730 76 ALA A CA 1
ATOM 580 C C . ALA A 1 76 ? -21.05630 78.89785 29.52114 1.000 13.12235 76 ALA A C 1
ATOM 581 O O . ALA A 1 76 ? -19.87920 79.15067 29.25673 1.000 13.15512 76 ALA A O 1
ATOM 583 N N . SER A 1 77 ? -21.54192 78.88462 30.76239 1.000 12.37827 77 SER A N 1
ATOM 584 C CA . SER A 1 77 ? -20.66329 78.92393 31.92051 1.000 11.46289 77 SER A CA 1
ATOM 585 C C . SER A 1 77 ? -21.36121 78.22896 33.07633 1.000 12.15416 77 SER A C 1
ATOM 586 O O . SER A 1 77 ? -22.53780 77.88426 32.99651 1.000 12.85756 77 SER A O 1
ATOM 589 N N . VAL A 1 78 ? -20.61497 78.04033 34.16888 1.000 13.25288 78 VAL A N 1
ATOM 590 C CA . VAL A 1 78 ? -21.16285 77.37998 35.35161 1.000 14.91241 78 VAL A CA 1
ATOM 591 C C . VAL A 1 78 ? -22.09406 78.26439 36.16912 1.000 15.34997 78 VAL A C 1
ATOM 592 O O . VAL A 1 78 ? -22.71106 77.76830 37.11667 1.000 15.90873 78 VAL A O 1
ATOM 596 N N . ASP A 1 79 ? -22.20847 79.55185 35.83988 1.000 13.66326 79 ASP A N 1
ATOM 597 C CA . ASP A 1 79 ? -23.10556 80.45141 36.55878 1.000 12.64121 79 ASP A CA 1
ATOM 598 C C . ASP A 1 79 ? -24.56252 80.02655 36.41614 1.000 14.43249 79 ASP A C 1
ATOM 599 O O . ASP A 1 79 ? -24.95210 79.35842 35.46234 1.000 15.68282 79 ASP A O 1
ATOM 604 N N . SER A 1 80 ? -25.38141 80.47232 37.37299 1.000 14.65963 80 SER A N 1
ATOM 605 C CA . SER A 1 80 ? -26.81473 80.22114 37.33855 1.000 17.01647 80 SER A CA 1
ATOM 606 C C . SER A 1 80 ? -27.48511 80.94534 36.17336 1.000 16.24120 80 SER A C 1
ATOM 607 O O . SER A 1 80 ? -26.96558 81.92650 35.62715 1.000 15.45750 80 SER A O 1
ATOM 610 N N . HIS A 1 81 ? -28.67831 80.45806 35.80292 1.000 16.65303 81 HIS A N 1
ATOM 611 C CA . HIS A 1 81 ? -29.43379 81.11749 34.74490 1.000 15.06485 81 HIS A CA 1
ATOM 612 C C . HIS A 1 81 ? -29.87447 82.52027 35.16066 1.000 15.37494 81 HIS A C 1
ATOM 613 O O . HIS A 1 81 ? -29.95975 83.41232 34.31314 1.000 16.33717 81 HIS A O 1
ATOM 620 N N . PHE A 1 82 ? -30.11570 82.75023 36.45862 1.000 14.99636 82 PHE A N 1
ATOM 621 C CA . PHE A 1 82 ? -30.41272 84.10632 36.91521 1.000 14.05279 82 PHE A CA 1
ATOM 622 C C . PHE A 1 82 ? -29.22012 85.03074 36.71208 1.000 13.92874 82 PHE A C 1
ATOM 623 O O . PHE A 1 82 ? -29.39034 86.19583 36.35037 1.000 14.49318 82 PHE A O 1
ATOM 631 N N . SER A 1 83 ? -28.00706 84.53844 36.97921 1.000 14.98892 83 SER A N 1
ATOM 632 C CA . SER A 1 83 ? -26.82093 85.36566 36.76506 1.000 12.98201 83 SER A CA 1
ATOM 633 C C . SER A 1 83 ? -26.69355 85.75822 35.29692 1.000 12.29878 83 SER A C 1
ATOM 634 O O . SER A 1 83 ? -26.42685 86.92567 34.96487 1.000 12.59865 83 SER A O 1
ATOM 637 N N . HIS A 1 84 ? -26.88926 84.79376 34.39243 1.000 12.92454 84 HIS A N 1
ATOM 638 C CA . HIS A 1 84 ? -26.85453 85.10553 32.96234 1.000 13.26034 84 HIS A CA 1
ATOM 639 C C . HIS A 1 84 ? -27.85983 86.19603 32.60997 1.000 15.25135 84 HIS A C 1
ATOM 640 O O . HIS A 1 84 ? -27.54475 87.13963 31.87416 1.000 13.31514 84 HIS A O 1
ATOM 647 N N . LEU A 1 85 ? -29.10147 86.05351 33.08665 1.000 13.03711 85 LEU A N 1
ATOM 648 C CA . LEU A 1 85 ? -30.13490 87.01886 32.72900 1.000 15.11222 85 LEU A CA 1
ATOM 649 C C . LEU A 1 85 ? -29.82588 88.38656 33.31719 1.000 14.05149 85 LEU A C 1
ATOM 650 O O . LEU A 1 85 ? -30.02909 89.41763 32.65868 1.000 13.25154 85 LEU A O 1
ATOM 655 N N . ALA A 1 86 ? -29.30267 88.41609 34.54467 1.000 14.03516 86 ALA A N 1
ATOM 656 C CA . ALA A 1 86 ? -28.91552 89.68884 35.14028 1.000 13.66957 86 ALA A CA 1
ATOM 657 C C . ALA A 1 86 ? -27.84259 90.37738 34.30425 1.000 13.41945 86 ALA A C 1
ATOM 658 O O . ALA A 1 86 ? -27.86087 91.60070 34.14069 1.000 14.68661 86 ALA A O 1
ATOM 660 N N . TRP A 1 87 ? -26.89865 89.60206 33.76498 1.000 13.85486 87 TRP A N 1
ATOM 661 C CA . TRP A 1 87 ? -25.84774 90.19618 32.93990 1.000 14.04321 87 TRP A CA 1
ATOM 662 C C . TRP A 1 87 ? -26.40720 90.73128 31.62497 1.000 13.28659 87 TRP A C 1
ATOM 663 O O . TRP A 1 87 ? -26.00617 91.81010 31.16453 1.000 14.60137 87 TRP A O 1
ATOM 674 N N . VAL A 1 88 ? -27.33557 89.98885 31.00876 1.000 13.42317 88 VAL A N 1
ATOM 675 C CA . VAL A 1 88 ? -28.01809 90.45799 29.80386 1.000 13.67981 88 VAL A CA 1
ATOM 676 C C . VAL A 1 88 ? -28.81113 91.73216 30.09173 1.000 13.39394 88 VAL A C 1
ATOM 677 O O . VAL A 1 88 ? -28.81125 92.68150 29.29527 1.000 15.16417 88 VAL A O 1
ATOM 681 N N . ASN A 1 89 ? -29.50150 91.77206 31.23869 1.000 14.47059 89 ASN A N 1
ATOM 682 C CA . ASN A 1 89 ? -30.33626 92.90778 31.62709 1.000 14.62688 89 ASN A CA 1
ATOM 683 C C . ASN A 1 89 ? -29.52627 94.13040 32.02956 1.000 17.13765 89 ASN A C 1
ATOM 684 O O . ASN A 1 89 ? -30.10713 95.20073 32.22442 1.000 18.62455 89 ASN A O 1
ATOM 689 N N . THR A 1 90 ? -28.22277 93.98737 32.19973 1.000 14.29945 90 THR A N 1
ATOM 690 C CA . THR A 1 90 ? -27.35737 95.11542 32.50061 1.000 15.22715 90 THR A CA 1
ATOM 691 C C . THR A 1 90 ? -26.86829 95.70326 31.18691 1.000 15.84264 90 THR A C 1
ATOM 692 O O . THR A 1 90 ? -26.27603 94.97390 30.38761 1.000 15.58896 90 THR A O 1
ATOM 696 N N . PRO A 1 91 ? -27.13424 96.97915 30.89771 1.000 14.12524 91 PRO A N 1
ATOM 697 C CA . PRO A 1 91 ? -26.73499 97.53620 29.59920 1.000 15.30465 91 PRO A CA 1
ATOM 698 C C . PRO A 1 91 ? -25.22858 97.44881 29.39471 1.000 15.26665 91 PRO A C 1
ATOM 699 O O . PRO A 1 91 ? -24.44046 97.52087 30.34255 1.000 16.01643 91 PRO A O 1
ATOM 703 N N . LYS A 1 92 ? -24.84326 97.27266 28.13126 1.000 15.85022 92 LYS A N 1
ATOM 704 C CA . LYS A 1 92 ? -23.43354 97.27955 27.75668 1.000 16.36388 92 LYS A CA 1
ATOM 705 C C . LYS A 1 92 ? -22.73758 98.53950 28.25863 1.000 19.05638 92 LYS A C 1
ATOM 706 O O . LYS A 1 92 ? -21.58960 98.47696 28.72282 1.000 19.09520 92 LYS A O 1
ATOM 712 N N . LYS A 1 93 ? -23.43563 99.68916 28.16860 1.000 17.25089 93 LYS A N 1
ATOM 713 C CA . LYS A 1 93 ? -22.99443 100.98482 28.70022 1.000 21.18752 93 LYS A CA 1
ATOM 714 C C . LYS A 1 93 ? -22.46847 100.90274 30.11783 1.000 22.03749 93 LYS A C 1
ATOM 715 O O . LYS A 1 93 ? -21.59736 101.69068 30.51072 1.000 19.22855 93 LYS A O 1
ATOM 721 N N . GLN A 1 94 ? -23.04111 100.01191 30.92034 1.000 18.20803 94 GLN A N 1
ATOM 722 C CA . GLN A 1 94 ? -22.76406 99.93940 32.34387 1.000 17.93346 94 GLN A CA 1
ATOM 723 C C . GLN A 1 94 ? -21.99907 98.68237 32.71466 1.000 18.80094 94 GLN A C 1
ATOM 724 O O . GLN A 1 94 ? -21.92592 98.33480 33.89473 1.000 22.32475 94 GLN A O 1
ATOM 730 N N . GLY A 1 95 ? -21.42268 97.99533 31.73524 1.000 15.62261 95 GLY A N 1
ATOM 731 C CA . GLY A 1 95 ? -20.61097 96.83138 32.01375 1.000 19.94937 95 GLY A CA 1
ATOM 732 C C . GLY A 1 95 ? -21.31814 95.50598 31.88879 1.000 19.31180 95 GLY A C 1
ATOM 733 O O . GLY A 1 95 ? -20.76877 94.48444 32.32663 1.000 20.47334 95 GLY A O 1
ATOM 734 N N . GLY A 1 96 ? -22.51966 95.48428 31.31064 1.000 15.14431 96 GLY A N 1
ATOM 735 C CA . GLY A 1 96 ? -23.24348 94.25714 31.07834 1.000 12.70613 96 GLY A CA 1
ATOM 736 C C . GLY A 1 96 ? -23.06804 93.73744 29.66361 1.000 15.74982 96 GLY A C 1
ATOM 737 O O . GLY A 1 96 ? -22.24438 94.21826 28.88484 1.000 15.52537 96 GLY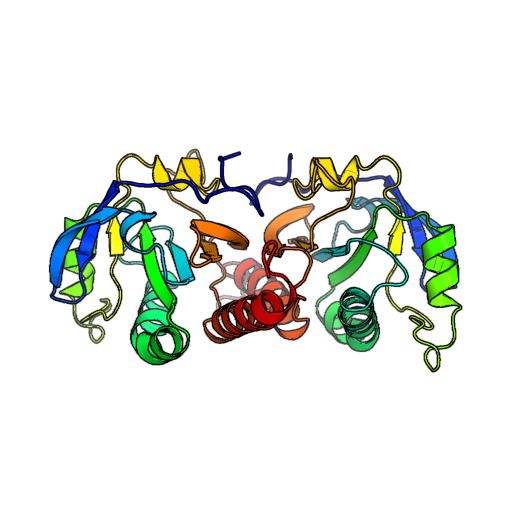 A O 1
ATOM 738 N N . LEU A 1 97 ? -23.85917 92.71744 29.34209 1.000 14.98542 97 LEU A N 1
ATOM 739 C CA . LEU A 1 97 ? -23.89714 92.18999 27.98566 1.000 13.37322 97 LEU A CA 1
ATOM 740 C C . LEU A 1 97 ? -24.86198 92.94247 27.08459 1.000 13.36268 97 LEU A C 1
ATOM 741 O O . LEU A 1 97 ? -24.62471 93.03037 25.87404 1.000 15.00988 97 LEU A O 1
ATOM 746 N N . GLY A 1 98 ? -25.96171 93.44482 27.63296 1.000 14.32748 98 GLY A N 1
ATOM 747 C CA . GLY A 1 98 ? -27.04389 93.95201 26.82997 1.000 15.70475 98 GLY A CA 1
ATOM 748 C C . GLY A 1 98 ? -27.74744 92.83747 26.07512 1.000 13.75103 98 GLY A C 1
ATOM 749 O O . GLY A 1 98 ? -27.47285 91.64328 26.26396 1.000 14.03304 98 GLY A O 1
ATOM 750 N N . PRO A 1 99 ? -28.67103 93.21076 25.19344 1.000 14.59456 99 PRO A N 1
ATOM 751 C CA . PRO A 1 99 ? -29.44620 92.20385 24.45938 1.000 14.53417 99 PRO A CA 1
ATOM 752 C C . PRO A 1 99 ? -28.55381 91.28070 23.64131 1.000 15.96316 99 PRO A C 1
ATOM 753 O O . PRO A 1 99 ? -27.59282 91.71762 23.00460 1.000 15.35315 99 PRO A O 1
ATOM 757 N N . MET A 1 100 ? -28.89474 89.99531 23.65406 1.000 15.13494 100 MET A N 1
ATOM 758 C CA . MET A 1 100 ? -28.09904 88.94926 23.02797 1.000 14.86622 100 MET A CA 1
ATOM 759 C C . MET A 1 100 ? -28.82233 88.33619 21.83760 1.000 14.95608 100 MET A C 1
ATOM 760 O O . MET A 1 100 ? -30.04598 88.17449 21.84601 1.000 16.53095 100 MET A O 1
ATOM 765 N N . ASN A 1 101 ? -28.04050 87.96059 20.82700 1.000 14.85575 101 ASN A N 1
ATOM 766 C CA . ASN A 1 101 ? -28.53239 87.20616 19.68375 1.000 14.60646 101 ASN A CA 1
ATOM 767 C C . ASN A 1 101 ? -28.23682 85.71611 19.79356 1.000 15.08618 101 ASN A C 1
ATOM 768 O O . ASN A 1 101 ? -28.60899 84.95318 18.89295 1.000 18.23315 101 ASN A O 1
ATOM 773 N N . ILE A 1 102 ? -27.57192 85.28641 20.86524 1.000 13.50885 102 ILE A N 1
ATOM 774 C CA . ILE A 1 102 ? -27.23690 83.87798 21.0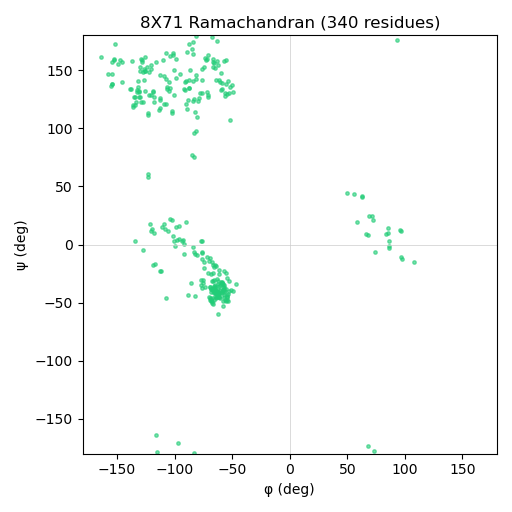6259 1.000 13.85026 102 ILE A CA 1
ATOM 775 C C . ILE A 1 102 ? -27.74275 83.42904 22.42784 1.000 14.00131 102 ILE A C 1
ATOM 776 O O . ILE A 1 102 ? -27.82687 84.25147 23.35355 1.000 15.21679 102 ILE A O 1
ATOM 781 N N . PRO A 1 103 ? -28.07978 82.15053 22.59423 1.000 13.28190 103 PRO A N 1
ATOM 782 C CA . PRO A 1 103 ? -28.42098 81.64141 23.92876 1.000 11.13437 103 PRO A CA 1
ATOM 783 C C . PRO A 1 103 ? -27.18569 81.46292 24.79967 1.000 15.23030 103 PRO A C 1
ATOM 784 O O . PRO A 1 103 ? -26.07947 81.20692 24.31478 1.000 14.06262 103 PRO A O 1
ATOM 788 N N . LEU A 1 104 ? -27.39833 81.57363 26.11417 1.000 12.89766 104 LEU A N 1
ATOM 789 C CA . LEU A 1 104 ? -26.34826 81.39443 27.11525 1.000 12.81395 104 LEU A CA 1
ATOM 790 C C . LEU A 1 104 ? -26.78064 80.29745 28.08495 1.000 12.14664 104 LEU A C 1
ATOM 791 O O . LEU A 1 104 ? -27.73507 80.47891 28.85312 1.000 13.72209 104 LEU A O 1
ATOM 796 N N . VAL A 1 105 ? -26.06601 79.17179 28.04901 1.000 12.13189 105 VAL A N 1
ATOM 797 C CA . VAL A 1 105 ? -26.38441 77.98594 28.83955 1.000 13.19246 105 VAL A CA 1
ATOM 798 C C . VAL A 1 105 ? -25.79255 78.11261 30.23997 1.000 16.01208 105 VAL A C 1
ATOM 799 O O . VAL A 1 105 ? -24.66872 78.60428 30.42040 1.000 13.61269 105 VAL A O 1
ATOM 803 N N . SER A 1 106 ? -26.55830 77.65398 31.23856 1.000 13.13865 106 SER A N 1
ATOM 804 C CA . SER A 1 106 ? -26.12709 77.56570 32.62994 1.000 13.49254 106 SER A CA 1
ATOM 805 C C . SER A 1 106 ? -25.73476 76.12654 32.95932 1.000 15.00027 106 SER A C 1
ATOM 806 O O . SER A 1 106 ? -26.52143 75.20035 32.73343 1.000 15.87265 106 SER A O 1
ATOM 809 N N . ASP A 1 107 ? -24.53863 75.94670 33.52453 1.000 12.81486 107 ASP A N 1
ATOM 810 C CA . ASP A 1 107 ? -23.99412 74.62746 33.86352 1.000 13.94654 107 ASP A CA 1
ATOM 811 C C . ASP A 1 107 ? -23.65369 74.57269 35.35407 1.000 14.48815 107 ASP A C 1
ATOM 812 O O . ASP A 1 107 ? -22.49507 74.36435 35.73331 1.000 15.00584 107 ASP A O 1
ATOM 817 N N . PRO A 1 108 ? -24.65068 74.76558 36.22904 1.000 14.21866 108 PRO A N 1
ATOM 818 C CA . PRO A 1 108 ? -24.34427 74.90512 37.66275 1.000 14.83145 108 PRO A CA 1
ATOM 819 C C . PRO A 1 108 ? -23.83800 73.62760 38.30131 1.000 16.90333 108 PRO A C 1
ATOM 820 O O . PRO A 1 108 ? -23.12893 73.70715 39.31261 1.000 18.45841 108 PRO A O 1
ATOM 824 N N . LYS A 1 109 ? -24.17364 72.46336 37.75218 1.000 17.49551 109 LYS A N 1
ATOM 825 C CA . LYS A 1 109 ? -23.64177 71.21200 38.27898 1.000 16.27606 109 LYS A CA 1
ATOM 826 C C . LYS A 1 109 ? -22.26549 70.86831 37.72046 1.000 19.31650 109 LYS A C 1
ATOM 827 O O . LYS A 1 109 ? -21.68176 69.86467 38.14175 1.000 20.42345 109 LYS A O 1
ATOM 833 N N . ARG A 1 110 ? -21.72343 71.68555 36.81107 1.000 18.06734 110 ARG A N 1
ATOM 834 C CA . ARG A 1 110 ? -20.39385 71.52676 36.22379 1.000 18.38978 110 ARG A CA 1
ATOM 835 C C . ARG A 1 110 ? -20.27584 70.28496 35.35333 1.000 17.29164 110 ARG A C 1
ATOM 836 O O . ARG A 1 110 ? -19.16694 69.94957 34.92497 1.000 18.23879 110 ARG A O 1
ATOM 844 N N . THR A 1 111 ? -21.38259 69.59862 35.06992 1.000 17.90071 111 THR A N 1
ATOM 845 C CA . THR A 1 111 ? -21.29905 68.33426 34.34645 1.000 19.31961 111 THR A CA 1
ATOM 846 C C . THR A 1 111 ? -21.06849 68.53703 32.85475 1.000 17.19122 111 THR A C 1
ATOM 847 O O . THR A 1 111 ? -20.44320 67.68550 32.20750 1.000 18.29167 111 THR A O 1
ATOM 851 N N . ILE A 1 112 ? -21.56131 69.63891 32.28845 1.000 17.37504 112 ILE A N 1
ATOM 852 C CA . ILE A 1 112 ? -21.29014 69.90335 30.88070 1.000 16.57596 112 ILE A CA 1
ATOM 853 C C . ILE A 1 112 ? -19.81910 70.24537 30.69238 1.000 15.73569 112 ILE A C 1
ATOM 854 O O . ILE A 1 112 ? -19.15126 69.71803 29.79760 1.000 15.54996 112 ILE A O 1
ATOM 859 N N . ALA A 1 113 ? -19.28495 71.12135 31.54706 1.000 14.94218 113 ALA A N 1
ATOM 860 C CA . ALA A 1 113 ? -17.86211 71.43081 31.47435 1.000 15.93511 113 ALA A CA 1
ATOM 861 C C . ALA A 1 113 ? -17.01658 70.17502 31.65592 1.000 15.41215 113 ALA A C 1
ATOM 862 O O . ALA A 1 113 ? -16.00514 69.99659 30.96940 1.000 17.03107 113 ALA A O 1
ATOM 864 N N . GLN A 1 114 ? -17.41848 69.29014 32.57422 1.000 17.39750 114 GLN A N 1
ATOM 865 C CA . GLN A 1 114 ? -16.69695 68.03373 32.75747 1.000 16.19004 114 GLN A CA 1
ATOM 866 C C . GLN A 1 114 ? -16.77113 67.15777 31.51698 1.000 16.69481 114 GLN A C 1
ATOM 867 O O . GLN A 1 114 ? -15.75801 66.58284 31.10083 1.000 19.74159 114 GLN A O 1
ATOM 873 N N . ASP A 1 115 ? -17.96521 67.02941 30.92909 1.000 16.54455 115 ASP A N 1
ATOM 874 C CA . ASP A 1 115 ? -18.11353 66.21918 29.72265 1.000 17.61043 115 ASP A CA 1
ATOM 875 C C . ASP A 1 115 ? -17.24666 66.73923 28.58521 1.000 18.67690 115 ASP A C 1
ATOM 876 O O . ASP A 1 115 ? -16.78741 65.95164 27.74733 1.000 18.47028 115 ASP A O 1
ATOM 881 N N . TYR A 1 116 ? -17.02449 68.05396 28.52342 1.000 16.54424 116 TYR A N 1
ATOM 882 C CA . TYR A 1 116 ? -16.22021 68.63943 27.46079 1.000 15.14197 116 TYR A CA 1
ATOM 883 C C . TYR A 1 116 ? -14.75248 68.77756 27.84621 1.000 16.20888 116 TYR A C 1
ATOM 884 O O . TYR A 1 116 ? -13.95841 69.29050 27.05052 1.000 15.71707 116 TYR A O 1
ATOM 893 N N . GLY A 1 117 ? -14.36827 68.28794 29.02796 1.000 16.57225 117 GLY A N 1
ATOM 894 C CA . GLY A 1 117 ? -12.97234 68.29369 29.41617 1.000 18.04259 117 GLY A CA 1
ATOM 895 C C . GLY A 1 117 ? -12.38684 69.65798 29.68855 1.000 16.91760 117 GLY A C 1
ATOM 896 O O . GLY A 1 117 ? -11.17246 69.83192 29.57102 1.000 18.94862 117 GLY A O 1
ATOM 897 N N . VAL A 1 118 ? -13.21334 70.63876 30.05239 1.000 15.69779 118 VAL A N 1
ATOM 898 C CA . VAL A 1 118 ? -12.74478 72.00541 30.23124 1.000 14.92871 118 VAL A CA 1
ATOM 899 C C . VAL A 1 118 ? -12.96900 72.51788 31.64203 1.000 16.27367 118 VAL A C 1
ATOM 900 O O . VAL A 1 118 ? -12.85736 73.71838 31.87620 1.000 17.85430 118 VAL A O 1
ATOM 904 N N . LEU A 1 119 ? -13.29258 71.64481 32.59152 1.000 17.11698 119 LEU A N 1
ATOM 905 C CA . LEU A 1 119 ? -13.47888 72.11165 33.95638 1.000 19.63333 119 LEU A CA 1
ATOM 906 C C . LEU A 1 119 ? -12.11434 72.29326 34.60359 1.000 23.09558 119 LEU A C 1
ATOM 907 O O . LEU A 1 119 ? -11.30556 71.36078 34.63159 1.000 24.77836 119 LEU A O 1
ATOM 912 N N . LYS A 1 120 ? -11.84296 73.49777 35.09294 1.000 22.89011 120 LYS A N 1
ATOM 913 C CA . LYS A 1 120 ? -10.62889 73.74032 35.85873 1.000 23.67159 120 LYS A CA 1
ATOM 914 C C . LYS A 1 120 ? -10.93468 73.29852 37.27867 1.000 30.24519 120 LYS A C 1
ATOM 915 O O . LYS A 1 120 ? -11.53513 74.04176 38.05620 1.000 26.39122 120 LYS A O 1
ATOM 921 N N . ALA A 1 121 ? -10.56161 72.06527 37.60456 1.000 33.00426 121 ALA A N 1
ATOM 922 C CA . ALA A 1 121 ? -10.86604 71.53021 38.91938 1.000 36.45102 121 ALA A CA 1
ATOM 923 C C . ALA A 1 121 ? -10.17006 72.35397 39.99607 1.000 36.46603 121 ALA A C 1
ATOM 924 O O . ALA A 1 121 ? -9.15935 73.02040 39.74755 1.000 37.18853 121 ALA A O 1
ATOM 926 N N . ASP A 1 122 ? -10.75454 72.32800 41.19165 1.000 36.24021 122 ASP A N 1
ATOM 927 C CA . ASP A 1 122 ? -10.28369 73.07040 42.35866 1.000 39.32923 122 ASP A CA 1
ATOM 928 C C . ASP A 1 122 ? -10.58510 74.56014 42.23726 1.000 35.32642 122 ASP A C 1
ATOM 929 O O . ASP A 1 122 ? -10.35543 75.31547 43.18526 1.000 40.77204 122 ASP A O 1
ATOM 934 N N . GLU A 1 123 ? -11.09647 75.00355 41.08698 1.000 27.95894 123 GLU A N 1
ATOM 935 C CA . GLU A 1 123 ? -11.67994 76.33224 40.99062 1.000 26.60588 123 GLU A CA 1
ATOM 936 C C . GLU A 1 123 ? -13.15074 76.31258 40.61414 1.000 27.65557 123 GLU A C 1
ATOM 937 O O . GLU A 1 123 ? -13.83887 77.31410 40.84269 1.000 28.37011 123 GLU A O 1
ATOM 943 N N . GLY A 1 124 ? -13.65338 75.20480 40.06960 1.000 22.41119 124 GLY A N 1
ATOM 944 C CA . GLY A 1 124 ? -15.06805 75.07861 39.78936 1.000 21.87658 124 GLY A CA 1
ATOM 945 C C . GLY A 1 124 ? -15.54719 75.91792 38.63000 1.000 22.97245 124 GLY A C 1
ATOM 946 O O . GLY A 1 124 ? -16.74051 76.22393 38.55167 1.000 25.82978 124 GLY A O 1
ATOM 947 N N . ILE A 1 125 ? -14.63811 76.32628 37.74372 1.000 20.35016 125 ILE A N 1
ATOM 948 C CA . ILE A 1 125 ? -14.96308 77.12654 36.56981 1.000 19.21367 125 ILE A CA 1
ATOM 949 C C . ILE A 1 125 ? -14.37196 76.45247 35.34136 1.000 21.58222 125 ILE A C 1
ATOM 950 O O . ILE A 1 125 ? -13.43498 75.65745 35.42501 1.000 19.44373 125 ILE A O 1
ATOM 955 N N . SER A 1 126 ? -14.92748 76.78645 34.18438 1.000 16.19094 126 SER A N 1
ATOM 956 C CA . SER A 1 126 ? -14.41268 76.25890 32.93383 1.000 15.37942 126 SER A CA 1
ATOM 957 C C . SER A 1 126 ? -13.28057 77.11640 32.38218 1.000 15.82163 126 SER A C 1
ATOM 958 O O . SER A 1 126 ? -13.22521 78.33156 32.59434 1.000 17.97434 126 SER A O 1
ATOM 961 N N . PHE A 1 127 ? -12.36761 76.46067 31.66579 1.000 14.49116 127 PHE A N 1
ATOM 962 C CA . PHE A 1 127 ? -11.44813 77.15762 30.78044 1.000 14.96048 127 PHE A CA 1
ATOM 963 C C . PHE A 1 127 ? -12.22541 77.76957 29.61494 1.000 15.69068 127 PHE A C 1
ATOM 964 O O . PHE A 1 127 ? -13.44046 77.60246 29.48470 1.000 15.53668 127 PHE A O 1
ATOM 972 N N . ARG A 1 128 ? -11.50786 78.47310 28.73839 1.000 14.24512 128 ARG A N 1
ATOM 973 C CA . ARG A 1 128 ? -12.11409 79.04966 27.53262 1.000 13.57125 128 ARG A CA 1
ATOM 974 C C . ARG A 1 128 ? -12.14221 77.98101 26.44272 1.000 13.79719 128 ARG A C 1
ATOM 975 O O . ARG A 1 128 ? -11.35269 77.99461 25.49571 1.000 16.15489 128 ARG A O 1
ATOM 983 N N . GLY A 1 129 ? -13.09647 77.06029 26.56525 1.000 14.70366 129 GLY A N 1
ATOM 984 C CA . GLY A 1 129 ? -13.25056 75.99050 25.59069 1.000 12.84559 129 GLY A CA 1
ATOM 985 C C . GLY A 1 129 ? -14.20116 76.40557 24.47901 1.000 14.56061 129 GLY A C 1
ATOM 986 O O . GLY A 1 129 ? -15.20175 77.07480 24.71799 1.000 15.71823 129 GLY A O 1
ATOM 987 N N . LEU A 1 130 ? -13.86539 76.01003 23.25171 1.000 13.31561 130 LEU A N 1
ATOM 988 C CA . LEU A 1 130 ? -14.74055 76.26806 22.11235 1.000 11.80948 130 LEU A CA 1
ATOM 989 C C . LEU A 1 130 ? -14.76685 75.01508 21.25499 1.000 13.75277 130 LEU A C 1
ATOM 990 O O . LEU A 1 130 ? -13.71420 74.42994 20.98972 1.000 13.82988 130 LEU A O 1
ATOM 995 N N . PHE A 1 131 ? -15.96177 74.60103 20.83034 1.000 12.31300 131 PHE A N 1
ATOM 996 C CA . PHE A 1 131 ? -16.13131 73.34005 20.11890 1.000 12.90576 131 PHE A CA 1
ATOM 997 C C . PHE A 1 131 ? -16.96718 73.56039 18.86879 1.000 11.71032 131 PHE A C 1
ATOM 998 O O . PHE A 1 131 ? -17.97535 74.27352 18.90692 1.000 14.47780 131 PHE A O 1
ATOM 1006 N N . ILE A 1 132 ? -16.53276 72.98001 17.75394 1.000 12.69424 132 ILE A N 1
ATOM 1007 C CA . ILE A 1 132 ? -17.28399 73.06057 16.50867 1.000 13.00980 132 ILE A CA 1
ATOM 1008 C C . ILE A 1 132 ? -17.86571 71.68614 16.23787 1.000 12.86526 132 ILE A C 1
ATOM 1009 O O . ILE A 1 132 ? -17.12911 70.69446 16.14838 1.000 12.68942 132 ILE A O 1
ATOM 1014 N N . ILE A 1 133 ? -19.19228 71.63595 16.14657 1.000 12.88545 133 ILE A N 1
ATOM 1015 C CA . ILE A 1 133 ? -19.96444 70.40621 16.00031 1.000 13.35973 133 ILE A CA 1
ATOM 1016 C C . ILE A 1 133 ? -20.70441 70.49847 14.67675 1.000 13.79885 133 ILE A C 1
ATOM 1017 O O . ILE A 1 133 ? -21.31938 71.52967 14.38694 1.000 15.18648 133 ILE A O 1
ATOM 1022 N N . ASP A 1 134 ? -20.62704 69.44539 13.86122 1.000 14.51078 134 ASP A N 1
ATOM 1023 C CA . ASP A 1 134 ? -21.25616 69.53209 12.54752 1.000 15.41495 134 ASP A CA 1
ATOM 1024 C C . ASP A 1 134 ? -22.75604 69.24827 12.64519 1.000 15.98389 134 ASP A C 1
ATOM 1025 O O . ASP A 1 134 ? -23.31040 69.02316 13.72591 1.000 16.00219 134 ASP A O 1
ATOM 1030 N N . ASP A 1 135 ? -23.42898 69.31014 11.49490 1.000 14.84029 135 ASP A N 1
ATOM 1031 C CA . ASP A 1 135 ? -24.87861 69.16110 11.44186 1.000 18.86115 135 ASP A CA 1
ATOM 1032 C C . ASP A 1 135 ? -25.34245 67.74996 11.77083 1.000 18.94972 135 ASP A C 1
ATOM 1033 O O . ASP A 1 135 ? -26.54562 67.54247 11.94958 1.000 20.26954 135 ASP A O 1
ATOM 1038 N N . LYS A 1 136 ? -24.43435 66.77663 11.83190 1.000 18.82327 136 LYS A N 1
ATOM 1039 C CA . LYS A 1 136 ? -24.76803 65.42842 12.26342 1.000 19.50925 136 LYS A CA 1
ATOM 1040 C C . LYS A 1 136 ? -24.46925 65.21121 13.73614 1.000 19.84645 136 LYS A C 1
ATOM 1041 O O . LYS A 1 136 ? -24.60852 64.08657 14.23130 1.000 20.99735 136 LYS A O 1
ATOM 1047 N N . GLY A 1 137 ? -24.05721 66.26282 14.44286 1.000 17.97763 137 GLY A N 1
ATOM 1048 C CA . GLY A 1 137 ? -23.72635 66.15519 15.84557 1.000 17.82179 137 GLY A CA 1
ATOM 1049 C C . GLY A 1 137 ? -22.32539 65.67919 16.14716 1.000 16.90277 137 GLY A C 1
ATOM 1050 O O . GLY A 1 137 ? -22.02528 65.39765 17.31372 1.000 18.01724 137 GLY A O 1
ATOM 1051 N N . ILE A 1 138 ? -21.45508 65.58179 15.14163 1.000 17.20014 138 ILE A N 1
ATOM 1052 C CA . ILE A 1 138 ? -20.11245 65.03962 15.32419 1.000 14.64843 138 ILE A CA 1
ATOM 1053 C C . ILE A 1 138 ? -19.15234 66.17665 15.64919 1.000 13.89027 138 ILE A C 1
ATOM 1054 O O . ILE A 1 138 ? -19.15841 67.21867 14.98503 1.000 15.17017 138 ILE A O 1
ATOM 1059 N N . LEU A 1 139 ? -18.31279 65.96899 16.65885 1.000 15.14310 139 LEU A N 1
ATOM 1060 C CA . LEU A 1 139 ? -17.32144 66.96807 17.03553 1.000 14.01086 139 LEU A CA 1
ATOM 1061 C C . LEU A 1 139 ? -16.21393 67.04906 15.98719 1.000 14.33483 139 LEU A C 1
ATOM 1062 O O . LEU A 1 139 ? -15.59989 66.03527 15.63308 1.000 15.39655 139 LEU A O 1
ATOM 1067 N N . ARG A 1 140 ? -15.95264 68.26429 15.49597 1.000 13.51874 140 ARG A N 1
ATOM 1068 C CA . ARG A 1 140 ? -14.95867 68.47875 14.45224 1.000 14.01700 140 ARG A CA 1
ATOM 1069 C C . ARG A 1 140 ? -13.73618 69.24952 14.91242 1.000 14.80116 140 ARG A C 1
ATOM 1070 O O . ARG A 1 140 ? -12.68174 69.12296 14.28540 1.000 13.70994 140 ARG A O 1
ATOM 1078 N N . GLN A 1 141 ? -13.84352 70.02831 15.98568 1.000 12.50431 141 GLN A N 1
ATOM 1079 C CA . GLN A 1 141 ? -12.76724 70.93252 16.36074 1.000 12.16709 141 GLN A CA 1
ATOM 1080 C C . GLN A 1 141 ? -12.82409 71.19990 17.85466 1.000 12.49509 141 GLN A C 1
ATOM 1081 O O . GLN A 1 141 ? -13.91020 71.39924 18.40400 1.000 13.28283 141 GLN A O 1
ATOM 1087 N N . ILE A 1 142 ? -11.65180 71.20472 18.49304 1.000 12.19635 142 ILE A N 1
ATOM 1088 C CA . ILE A 1 142 ? -11.49299 71.52169 19.91162 1.000 12.23670 142 ILE A CA 1
ATOM 1089 C C . ILE A 1 142 ? -10.53620 72.69944 20.05911 1.000 11.85331 142 ILE A C 1
ATOM 1090 O O . ILE A 1 142 ? -9.41608 72.66420 19.53944 1.000 13.58404 142 ILE A O 1
ATOM 1095 N N . THR A 1 143 ? -10.95976 73.71765 20.80720 1.000 11.41203 143 THR A N 1
ATOM 1096 C CA . THR A 1 143 ? -10.11409 74.85356 21.16055 1.000 12.60273 143 THR A CA 1
ATOM 1097 C C . THR A 1 143 ? -10.20869 75.06758 22.66280 1.000 13.15286 143 THR A C 1
ATOM 1098 O O . THR A 1 143 ? -11.31199 75.15613 23.20047 1.000 14.18409 143 THR A O 1
ATOM 1102 N N . VAL A 1 144 ? -9.07490 75.11586 23.35741 1.000 13.74659 144 VAL A N 1
ATOM 1103 C CA . VAL A 1 144 ? -9.11927 75.41433 24.79081 1.000 13.18297 144 VAL A CA 1
ATOM 1104 C C . VAL A 1 144 ? -8.01693 76.41524 25.10349 1.000 14.54254 144 VAL A C 1
ATOM 1105 O O . VAL A 1 144 ? -6.83446 76.11250 24.91265 1.000 15.37163 144 VAL A O 1
ATOM 1109 N N . ASN A 1 145 ? -8.40063 77.59889 25.58946 1.000 13.99679 145 ASN A N 1
ATOM 1110 C CA . ASN A 1 145 ? -7.46134 78.62867 26.02003 1.000 15.40403 145 ASN A CA 1
ATOM 1111 C C . ASN A 1 145 ? -7.39987 78.69061 27.54224 1.000 15.03516 145 ASN A C 1
ATOM 1112 O O . ASN A 1 145 ? -8.43206 78.61300 28.22036 1.000 14.01160 145 ASN A O 1
ATOM 1117 N N . ASP A 1 146 ? -6.19467 78.87504 28.07767 1.000 14.70409 146 ASP A N 1
ATOM 1118 C CA . ASP A 1 146 ? -6.08371 79.27160 29.47711 1.000 15.97390 146 ASP A CA 1
ATOM 1119 C C . ASP A 1 146 ? -6.85391 80.57682 29.70045 1.000 15.11114 146 ASP A C 1
ATOM 1120 O O . ASP A 1 146 ? -7.12443 81.34087 28.76920 1.000 15.16673 146 ASP A O 1
ATOM 1125 N N . LEU A 1 147 ? -7.21863 80.80963 30.96104 1.000 14.85612 147 LEU A N 1
ATOM 1126 C CA . LEU A 1 147 ? -8.14149 81.89065 31.30568 1.000 16.04150 147 LEU A CA 1
ATOM 1127 C C . LEU A 1 147 ? -7.79759 83.27487 30.75533 1.000 16.59966 147 LEU A C 1
ATOM 1128 O O . LEU A 1 147 ? -8.73744 84.00037 30.39727 1.000 17.06144 147 LEU A O 1
ATOM 1133 N N . PRO A 1 148 ? -6.53785 83.72899 30.69240 1.000 15.23112 148 PRO A N 1
ATOM 1134 C CA . PRO A 1 148 ? -6.29547 85.14361 30.36238 1.000 16.56671 148 PRO A CA 1
ATOM 1135 C C . PRO A 1 148 ? -6.46184 85.52496 28.89946 1.000 16.51728 148 PRO A C 1
ATOM 1136 O O . PRO A 1 148 ? -6.49375 86.72889 28.61535 1.000 18.34900 148 PRO A O 1
ATOM 1140 N N . VAL A 1 149 ? -6.56194 84.57978 27.95938 1.000 15.75551 149 VAL A N 1
ATOM 1141 C CA . VAL A 1 149 ? -6.47227 84.90274 26.53680 1.000 15.02730 149 VAL A CA 1
ATOM 1142 C C . VAL A 1 149 ? -7.77677 84.54551 25.83331 1.000 16.24232 149 VAL A C 1
ATOM 1143 O O . VAL A 1 149 ? -8.25104 83.40491 25.91860 1.000 16.00756 149 VAL A O 1
ATOM 1147 N N . GLY A 1 150 ? -8.33888 85.53422 25.10729 1.000 16.58374 150 GLY A N 1
ATOM 1148 C CA . GLY A 1 150 ? -9.62493 85.37877 24.46042 1.000 17.56432 150 GLY A CA 1
ATOM 1149 C C . GLY A 1 150 ? -9.54295 84.76969 23.07311 1.000 14.75468 150 GLY A C 1
ATOM 1150 O O . GLY A 1 150 ? -8.46932 84.57708 22.50115 1.000 16.51614 150 GLY A O 1
ATOM 1151 N N . ARG A 1 151 ? -10.72131 84.48444 22.53442 1.000 14.51381 151 ARG A N 1
ATOM 1152 C CA . ARG A 1 151 ? -10.87528 83.83926 21.23890 1.000 14.17320 151 ARG A CA 1
ATOM 1153 C C . ARG A 1 151 ? -11.24008 84.84855 20.16173 1.000 14.81193 151 ARG A C 1
ATOM 1154 O O . ARG A 1 151 ? -11.64217 85.98270 20.43851 1.000 16.69679 151 ARG A O 1
ATOM 1162 N N . SER A 1 152 ? -11.08971 84.41572 18.91985 1.000 13.18445 152 SER A N 1
ATOM 1163 C CA . SER A 1 152 ? -11.31737 85.25437 17.75076 1.000 12.38057 152 SER A CA 1
ATOM 1164 C C . SER A 1 152 ? -12.53843 84.75617 16.98484 1.000 12.98642 152 SER A C 1
ATOM 1165 O O . SER A 1 152 ? -12.59732 83.58719 16.58939 1.000 14.02288 152 SER A O 1
ATOM 1168 N N . VAL A 1 153 ? -13.49466 85.65523 16.73768 1.000 13.04623 153 VAL A N 1
ATOM 1169 C CA . VAL A 1 153 ? -14.64284 85.29704 15.90830 1.000 13.20643 153 VAL A CA 1
ATOM 1170 C C . VAL A 1 153 ? -14.20994 85.04777 14.46402 1.000 14.65929 153 VAL A C 1
ATOM 1171 O O . VAL A 1 153 ? -14.71379 84.13032 13.81001 1.000 12.90091 153 VAL A O 1
ATOM 1175 N N . ASP A 1 154 ? -13.26837 85.85045 13.94623 1.000 13.97331 154 ASP A N 1
ATOM 1176 C CA . ASP A 1 154 ? -12.73038 85.60807 12.60296 1.000 14.82572 154 ASP A CA 1
ATOM 1177 C C . ASP A 1 154 ? -12.19929 84.18714 12.46479 1.000 14.58961 154 ASP A C 1
ATOM 1178 O O . ASP A 1 154 ? -12.46579 83.50124 11.46780 1.000 14.11576 154 ASP A O 1
ATOM 1183 N N . GLU A 1 155 ? -11.40208 83.74522 13.44059 1.000 13.45517 155 GLU A N 1
ATOM 1184 C CA . GLU A 1 155 ? -10.84533 82.39681 13.36426 1.000 13.55977 155 GLU A CA 1
ATOM 1185 C C . GLU A 1 155 ? -11.94465 81.34783 13.44172 1.000 13.59216 155 GLU A C 1
ATOM 1186 O O . GLU A 1 155 ? -11.90183 80.33257 12.72806 1.000 13.14144 155 GLU A O 1
ATOM 1192 N N . THR A 1 156 ? -12.94693 81.58028 14.29172 1.000 12.72795 156 THR A N 1
ATOM 1193 C CA . THR A 1 156 ? -14.03804 80.62364 14.41036 1.000 12.25636 156 THR A CA 1
ATOM 1194 C C . THR A 1 156 ? -14.81154 80.51839 13.10017 1.000 11.74270 156 THR A C 1
ATOM 1195 O O . THR A 1 156 ? -15.16294 79.41562 12.67065 1.000 12.79779 156 THR A O 1
ATOM 1199 N N . LEU A 1 157 ? -15.06670 81.65791 12.43975 1.000 12.55034 157 LEU A N 1
ATOM 1200 C CA . LEU A 1 157 ? -15.73534 81.62328 11.13747 1.000 13.37169 157 LEU A CA 1
ATOM 1201 C C . LEU A 1 157 ? -14.88019 80.93030 10.08043 1.000 14.53120 157 LEU A C 1
ATOM 1202 O O . LEU A 1 157 ? -15.40106 80.15668 9.26557 1.000 14.31669 157 LEU A O 1
ATOM 1207 N N . ARG A 1 158 ? -13.57167 81.20150 10.06262 1.000 12.97150 158 ARG A N 1
ATOM 1208 C CA . ARG A 1 158 ? -12.69574 80.49308 9.13189 1.000 13.89888 158 ARG A CA 1
ATOM 1209 C C . ARG A 1 158 ? -12.84410 78.98888 9.29296 1.000 14.53169 158 ARG A C 1
ATOM 1210 O O . ARG A 1 158 ? -12.93906 78.24317 8.30687 1.000 14.61025 158 ARG A O 1
ATOM 1218 N N . LEU A 1 159 ? -12.88888 78.52710 10.53883 1.000 12.18073 159 LEU A N 1
ATOM 1219 C CA . LEU A 1 159 ? -12.98090 77.09557 10.79064 1.000 13.09307 159 LEU A CA 1
ATOM 1220 C C . LEU A 1 159 ? -14.32872 76.53543 10.35173 1.000 13.25800 159 LEU A C 1
ATOM 1221 O O . LEU A 1 159 ? -14.39047 75.47988 9.71089 1.000 13.71358 159 LEU A O 1
ATOM 1226 N N . VAL A 1 160 ? -15.42539 77.21150 10.71151 1.000 12.96009 160 VAL A N 1
ATOM 1227 C CA . VAL A 1 160 ? -16.74776 76.71340 10.33073 1.000 13.77061 160 VAL A CA 1
ATOM 1228 C C . VAL A 1 160 ? -16.86717 76.64048 8.81491 1.000 13.38878 160 VAL A C 1
ATOM 1229 O O . VAL A 1 160 ? -17.32794 75.63250 8.26957 1.000 14.93849 160 VAL A O 1
ATOM 1233 N N . GLN A 1 161 ? -16.43254 77.70176 8.12324 1.000 15.35940 161 GLN A N 1
ATOM 1234 C CA . GLN A 1 161 ? -16.41830 77.70856 6.65971 1.000 13.93719 161 GLN A CA 1
ATOM 1235 C C . GLN A 1 161 ? -15.59210 76.55064 6.10973 1.000 15.77026 161 GLN A C 1
ATOM 1236 O O . GLN A 1 161 ? -16.01538 75.87319 5.16403 1.000 16.86412 161 GLN A O 1
ATOM 1242 N N . ALA A 1 162 ? -14.42386 76.29763 6.70554 1.000 14.63034 162 ALA A N 1
ATOM 1243 C CA . ALA A 1 162 ? -13.52530 75.26365 6.18544 1.000 13.87468 162 ALA A CA 1
ATOM 1244 C C . ALA A 1 162 ? -14.09019 73.86798 6.39709 1.000 15.99121 162 ALA A C 1
ATOM 1245 O O . ALA A 1 162 ? -13.89504 72.98550 5.55326 1.000 15.42413 162 ALA A O 1
ATOM 1247 N N . PHE A 1 163 ? -14.77350 73.63438 7.52327 1.000 14.08133 163 PHE A N 1
ATOM 1248 C CA . PHE A 1 163 ? -15.38827 72.33360 7.74102 1.000 14.61855 163 PHE A CA 1
ATOM 1249 C C . PHE A 1 163 ? -16.53773 72.11164 6.77566 1.000 15.18590 163 PHE A C 1
ATOM 1250 O O . PHE A 1 163 ? -16.69383 71.01218 6.23598 1.000 16.60191 163 PHE A O 1
ATOM 1258 N N . GLN A 1 164 ? -17.31464 73.15826 6.50453 1.000 14.75310 164 GLN A N 1
ATOM 1259 C CA . GLN A 1 164 ? -18.40447 73.01929 5.54920 1.000 15.93380 164 GLN A CA 1
ATOM 1260 C C . GLN A 1 164 ? -17.86610 72.83582 4.13783 1.000 16.47834 164 GLN A C 1
ATOM 1261 O O . GLN A 1 164 ? -18.41761 72.05091 3.35740 1.000 17.75465 164 GLN A O 1
ATOM 1267 N N . PHE A 1 165 ? -16.77062 73.52500 3.81328 1.000 17.61150 165 PHE A N 1
ATOM 1268 C CA . PHE A 1 165 ? -16.10557 73.33588 2.52634 1.000 17.52648 165 PHE A CA 1
ATOM 1269 C C . PHE A 1 165 ? -15.68096 71.88719 2.34574 1.000 19.07690 165 PHE A C 1
ATOM 1270 O O . PHE A 1 165 ? -16.02633 71.23727 1.34921 1.000 17.32761 165 PHE A O 1
ATOM 1278 N N . THR A 1 166 ? -14.95423 71.34944 3.31601 1.000 17.18923 166 THR A N 1
ATOM 1279 C CA . THR A 1 166 ? -14.42507 70.01514 3.12655 1.000 15.32290 166 THR A CA 1
ATOM 1280 C C . THR A 1 166 ? -15.50588 68.94741 3.26565 1.000 17.66971 166 THR A C 1
ATOM 1281 O O . THR A 1 166 ? -15.33763 67.84464 2.73246 1.000 19.26978 166 THR A O 1
ATOM 1285 N N . ASP A 1 167 ? -16.63258 69.26809 3.91325 1.000 18.57411 167 ASP A N 1
ATOM 1286 C CA . ASP A 1 167 ? -17.77593 68.35802 3.92770 1.000 17.37285 167 ASP A CA 1
ATOM 1287 C C . ASP A 1 167 ? -18.31888 68.10838 2.52872 1.000 20.37027 167 ASP A C 1
ATOM 1288 O O . ASP A 1 167 ? -18.99735 67.10128 2.31206 1.000 22.54244 167 ASP A O 1
ATOM 1293 N N . LYS A 1 168 ? -18.05525 69.01177 1.58161 1.000 20.66952 168 LYS A N 1
ATOM 1294 C CA . LYS A 1 168 ? -18.62836 68.85987 0.24858 1.000 23.45221 168 LYS A CA 1
ATOM 1295 C C . LYS A 1 168 ? -17.93890 67.76589 -0.55422 1.000 28.41116 168 LYS A C 1
ATOM 1296 O O . LY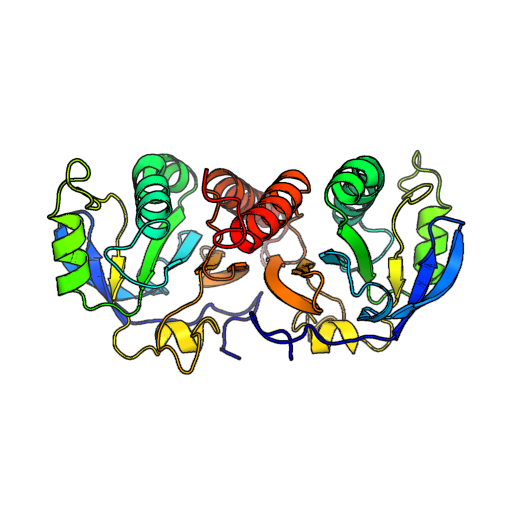S A 1 168 ? -18.47255 67.34121 -1.58439 1.000 29.03039 168 LYS A O 1
ATOM 1302 N N . HIS A 1 169 ? -16.76370 67.31031 -0.12372 1.000 23.83840 169 HIS A N 1
ATOM 1303 C CA . HIS A 1 169 ? -16.14494 66.14721 -0.72657 1.000 27.94829 169 HIS A CA 1
ATOM 1304 C C . HIS A 1 169 ? -15.75415 65.09249 0.29706 1.000 33.50985 169 HIS A C 1
ATOM 1305 O O . HIS A 1 169 ? -15.31549 64.00782 -0.09756 1.000 35.22369 169 HIS A O 1
ATOM 1312 N N . GLY A 1 170 ? -15.91320 65.37184 1.59147 0.600 29.41645 170 GLY A N 1
ATOM 1313 C CA . GLY A 1 170 ? -15.56767 64.43711 2.63945 0.600 29.63975 170 GLY A CA 1
ATOM 1314 C C . GLY A 1 170 ? -16.71629 63.67883 3.25454 0.600 34.47588 170 GLY A C 1
ATOM 1315 O O . GLY A 1 170 ? -16.50916 62.97589 4.25220 0.600 37.38607 170 GLY A O 1
ATOM 1316 N N . GLU A 1 171 ? -17.92339 63.80191 2.71098 0.630 35.08015 171 GLU A N 1
ATOM 1317 C CA . GLU A 1 171 ? -19.04690 62.98335 3.14462 0.630 39.74187 171 GLU A CA 1
ATOM 1318 C C . GLU A 1 171 ? -18.67645 61.50360 3.11494 0.630 38.66271 171 GLU A C 1
ATOM 1319 O O . GLU A 1 171 ? -18.04083 61.02626 2.16980 0.630 37.16293 171 GLU A O 1
ATOM 1325 N N . VAL A 1 172 ? -19.04610 60.78534 4.17577 1.000 41.04966 172 VAL A N 1
ATOM 1326 C CA . VAL A 1 172 ? -18.82718 59.34229 4.19667 1.000 41.90287 172 VAL A CA 1
ATOM 1327 C C . VAL A 1 172 ? -19.73714 58.65638 3.18445 1.000 40.03984 172 VAL A C 1
ATOM 1328 O O . VAL A 1 172 ? -19.33862 57.69091 2.51931 1.000 41.93603 172 VAL A O 1
ATOM 1332 N N . CYS A 1 173 ? -20.97610 59.14833 3.04916 1.000 40.24871 173 CYS A N 1
ATOM 1333 C CA . CYS A 1 173 ? -21.99091 58.71656 2.10240 1.000 37.50465 173 CYS A CA 1
ATOM 1334 C C . CYS A 1 173 ? -22.15024 59.75032 0.99540 1.000 40.05525 173 CYS A C 1
ATOM 1335 O O . CYS A 1 173 ? -22.23909 60.94801 1.28507 1.000 44.94382 173 CYS A O 1
ATOM 1338 N N . PRO A 1 174 ? -22.23184 59.32633 -0.27741 1.000 35.49406 174 PRO A N 1
ATOM 1339 C CA . PRO A 1 174 ? -22.25086 60.25036 -1.42173 1.000 33.62302 174 PRO A CA 1
ATOM 1340 C C . PRO A 1 174 ? -23.40263 61.25292 -1.38070 1.000 39.88949 174 PRO A C 1
ATOM 1341 O O . PRO A 1 174 ? -24.45341 60.93933 -0.81994 1.000 45.53543 174 PRO A O 1
ATOM 1345 N N . GLY B 1 4 ? -5.31382 61.59804 26.80440 1.000 33.25823 4 GLY B N 1
ATOM 1346 C CA . GLY B 1 4 ? -3.90958 61.92660 26.98320 1.000 27.00484 4 GLY B CA 1
ATOM 1347 C C . GLY B 1 4 ? -3.58111 62.54800 28.33015 1.000 29.16652 4 GLY B C 1
ATOM 1348 O O . GLY B 1 4 ? -4.36339 62.45262 29.27526 1.000 30.62414 4 GLY B O 1
ATOM 1349 N N . ASN B 1 5 ? -2.41244 63.18687 28.41113 1.000 23.79106 5 ASN B N 1
ATOM 1350 C CA . ASN B 1 5 ? -1.94375 63.83408 29.63127 1.000 26.05589 5 ASN B CA 1
ATOM 1351 C C . ASN B 1 5 ? -1.70403 65.32691 29.45186 1.000 25.83474 5 ASN B C 1
ATOM 1352 O O . ASN B 1 5 ? -1.09734 65.96079 30.32544 1.000 27.01840 5 ASN B O 1
ATOM 1357 N N . ALA B 1 6 ? -2.15794 65.90380 28.34822 1.000 22.75036 6 ALA B N 1
ATOM 1358 C CA . ALA B 1 6 ? -2.01196 67.33508 28.11518 1.000 23.34106 6 ALA B CA 1
ATOM 1359 C C . ALA B 1 6 ? -3.13467 68.06042 28.84560 1.000 23.82280 6 ALA B C 1
ATOM 1360 O O . ALA B 1 6 ? -4.30839 67.90661 28.49761 1.000 28.74072 6 ALA B O 1
ATOM 1362 N N . LYS B 1 7 ? -2.78494 68.84900 29.86050 1.000 19.53445 7 LYS B N 1
ATOM 1363 C CA . LYS B 1 7 ? -3.76811 69.57830 30.65383 1.000 21.19395 7 LYS B CA 1
ATOM 1364 C C . LYS B 1 7 ? -3.33204 71.03189 30.77641 1.000 18.40112 7 LYS B C 1
ATOM 1365 O O . LYS B 1 7 ? -2.17289 71.30382 31.11044 1.000 17.92189 7 LYS B O 1
ATOM 1371 N N . ILE B 1 8 ? -4.25986 71.96072 30.51668 1.000 17.63825 8 ILE B N 1
ATOM 1372 C CA . ILE B 1 8 ? -3.94991 73.38117 30.64658 1.000 17.42549 8 ILE B CA 1
ATOM 1373 C C . ILE B 1 8 ? -3.53976 73.67794 32.07899 1.000 19.96419 8 ILE B C 1
ATOM 1374 O O . ILE B 1 8 ? -4.19462 73.24282 33.03603 1.000 21.51636 8 ILE B O 1
ATOM 1379 N N . GLY B 1 9 ? -2.44606 74.41239 32.23262 1.000 18.05978 9 GLY B N 1
ATOM 1380 C CA . GLY B 1 9 ? -1.95184 74.78555 33.54000 1.000 20.04635 9 GLY B CA 1
ATOM 1381 C C . GLY B 1 9 ? -1.03730 73.76727 34.18314 1.000 22.19931 9 GLY B C 1
ATOM 1382 O O . GLY B 1 9 ? -0.54692 74.01192 35.29505 1.000 23.57822 9 GLY B O 1
ATOM 1383 N N . HIS B 1 10 ? -0.78751 72.64429 33.52312 1.000 19.79228 10 HIS B N 1
ATOM 1384 C CA . HIS B 1 10 ? 0.11254 71.60554 33.99190 1.000 20.60898 10 HIS B CA 1
ATOM 1385 C C . HIS B 1 10 ? 1.27344 71.48287 33.01974 1.000 20.74686 10 HIS B C 1
ATOM 1386 O O . HIS B 1 10 ? 1.15801 71.88962 31.85866 1.000 17.51272 10 HIS B O 1
ATOM 1393 N N . PRO B 1 11 ? 2.41407 70.95403 33.45972 1.000 19.45541 11 PRO B N 1
ATOM 1394 C CA . PRO B 1 11 ? 3.53407 70.74788 32.53300 1.000 19.86091 11 PRO B CA 1
ATOM 1395 C C . PRO B 1 11 ? 3.10645 69.95767 31.30344 1.000 18.65376 11 PRO B C 1
ATOM 1396 O O . PRO B 1 11 ? 2.45983 68.91199 31.40545 1.000 20.59557 11 PRO B O 1
ATOM 1400 N N . ALA B 1 12 ? 3.45257 70.47401 30.13291 1.000 17.72091 12 ALA B N 1
ATOM 1401 C CA . ALA B 1 12 ? 3.17707 69.73513 28.91276 1.000 18.51300 12 ALA B CA 1
ATOM 1402 C C . ALA B 1 12 ? 3.97338 68.43051 28.91478 1.000 19.58318 12 ALA B C 1
ATOM 1403 O O . ALA B 1 12 ? 5.11791 68.40458 29.38243 1.000 19.42710 12 ALA B O 1
ATOM 1405 N N . PRO B 1 13 ? 3.39953 67.33244 28.42403 1.000 18.02891 13 PRO B N 1
ATOM 1406 C CA . PRO B 1 13 ? 4.13151 66.06023 28.42900 1.000 18.64763 13 PRO B CA 1
ATOM 1407 C C . PRO B 1 13 ? 5.46019 66.18408 27.69793 1.000 18.96132 13 PRO B C 1
ATOM 1408 O O . PRO B 1 13 ? 5.53127 66.69145 26.57863 1.000 18.80435 13 PRO B O 1
ATOM 1412 N N . ASN B 1 14 ? 6.52535 65.72932 28.34982 1.000 20.94908 14 ASN B N 1
ATOM 1413 C CA . ASN B 1 14 ? 7.81706 65.71897 27.68784 1.000 18.41812 14 ASN B CA 1
ATOM 1414 C C . ASN B 1 14 ? 7.84754 64.61736 26.63500 1.000 20.85647 14 ASN B C 1
ATOM 1415 O O . ASN B 1 14 ? 7.04987 63.67393 26.65256 1.000 22.26727 14 ASN B O 1
ATOM 1420 N N . PHE B 1 15 ? 8.75428 64.77465 25.68134 1.000 20.52200 15 PHE B N 1
ATOM 1421 C CA . PHE B 1 15 ? 9.03634 63.72187 24.72145 1.000 19.06880 15 PHE B CA 1
ATOM 1422 C C . PHE B 1 15 ? 10.51680 63.78628 24.39978 1.000 20.04510 15 PHE B C 1
ATOM 1423 O O . PHE B 1 15 ? 11.16408 64.81610 24.58484 1.000 19.65234 15 PHE B O 1
ATOM 1431 N N . LYS B 1 16 ? 11.05244 62.66988 23.93220 1.000 18.71259 16 LYS B N 1
ATOM 1432 C CA . LYS B 1 16 ? 12.37412 62.64176 23.32591 1.000 19.11777 16 LYS B CA 1
ATOM 1433 C C . LYS B 1 16 ? 12.23399 61.83896 22.04592 1.000 19.90150 16 LYS B C 1
ATOM 1434 O O . LYS B 1 16 ? 11.76972 60.69462 22.08215 1.000 20.36695 16 LYS B O 1
ATOM 1440 N N . ALA B 1 17 ? 12.59334 62.44387 20.91660 1.000 17.85536 17 ALA B N 1
ATOM 1441 C CA . ALA B 1 17 ? 12.28927 61.82839 19.63244 1.000 17.45072 17 ALA B CA 1
ATOM 1442 C C . ALA B 1 17 ? 13.28426 62.29824 18.58389 1.000 15.98872 17 ALA B C 1
ATOM 1443 O O . ALA B 1 17 ? 13.91376 63.35043 18.72111 1.000 16.53111 17 ALA B O 1
ATOM 1445 N N . THR B 1 18 ? 13.43435 61.50234 17.53057 1.000 14.82035 18 THR B N 1
ATOM 1446 C CA . THR B 1 18 ? 14.29615 61.90258 16.42901 1.000 14.87064 18 THR B CA 1
ATOM 1447 C C . THR B 1 18 ? 13.55966 62.90994 15.56471 1.000 15.82348 18 THR B C 1
ATOM 1448 O O . THR B 1 18 ? 12.40866 62.67828 15.18159 1.000 17.61038 18 THR B O 1
ATOM 1452 N N . ALA B 1 19 ? 14.21798 64.02708 15.27366 1.000 15.05067 19 ALA B N 1
ATOM 1453 C CA . ALA B 1 19 ? 13.68620 65.04293 14.38013 1.000 12.46774 19 ALA B CA 1
ATOM 1454 C C . ALA B 1 19 ? 14.62732 65.24259 13.20068 1.000 14.51353 19 ALA B C 1
ATOM 1455 O O . ALA B 1 19 ? 15.83924 65.04303 13.31441 1.000 16.96208 19 ALA B O 1
ATOM 1457 N N . VAL B 1 20 ? 14.08835 65.63419 12.04752 1.000 13.17431 20 VAL B N 1
ATOM 1458 C CA . VAL B 1 20 ? 14.94895 66.17881 11.00132 1.000 13.06230 20 VAL B CA 1
ATOM 1459 C C . VAL B 1 20 ? 15.06118 67.67833 11.25103 1.000 15.53539 20 VAL B C 1
ATOM 1460 O O . VAL B 1 20 ? 14.05120 68.37319 11.41366 1.000 15.26232 20 VAL B O 1
ATOM 1464 N N . MET B 1 21 ? 16.28939 68.15205 11.38149 1.000 15.81607 21 MET B N 1
ATOM 1465 C CA . MET B 1 21 ? 16.56806 69.52323 11.78349 1.000 14.91895 21 MET B CA 1
ATOM 1466 C C . MET B 1 21 ? 16.63627 70.42453 10.56274 1.000 16.41008 21 MET B C 1
ATOM 1467 O O . MET B 1 21 ? 16.71056 69.96060 9.42787 1.000 16.45365 21 MET B O 1
ATOM 1472 N N . PRO B 1 22 ? 16.59054 71.74774 10.75917 1.000 16.67530 22 PRO B N 1
ATOM 1473 C CA . PRO B 1 22 ? 16.70163 72.65597 9.60598 1.000 17.79286 22 PRO B CA 1
ATOM 1474 C C . PRO B 1 22 ? 17.91913 72.40621 8.72500 1.000 18.01111 22 PRO B C 1
ATOM 1475 O O . PRO B 1 22 ? 17.82353 72.60509 7.50876 1.000 18.89626 22 PRO B O 1
ATOM 1479 N N . ASP B 1 23 ? 19.04671 71.94474 9.27874 1.000 17.93236 23 ASP B N 1
ATOM 1480 C CA . ASP B 1 23 ? 20.22147 71.67345 8.45484 1.000 20.11547 23 ASP B CA 1
ATOM 1481 C C . ASP B 1 23 ? 20.11446 70.36861 7.67168 1.000 22.23713 23 ASP B C 1
ATOM 1482 O O . ASP B 1 23 ? 21.06362 70.00471 6.96692 1.000 22.23601 23 ASP B O 1
ATOM 1487 N N . GLY B 1 24 ? 18.98857 69.66568 7.76331 1.000 17.36854 24 GLY B N 1
ATOM 1488 C CA . GLY B 1 24 ? 18.79069 68.45315 7.00282 1.000 18.91418 24 GLY B CA 1
ATOM 1489 C C . GLY B 1 24 ? 19.31936 67.1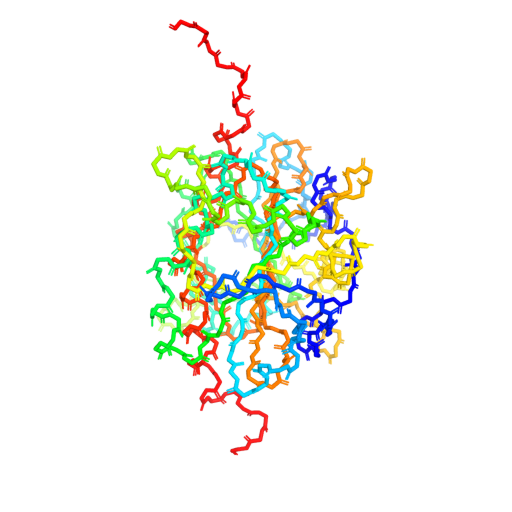9270 7.64798 1.000 20.65406 24 GLY B C 1
ATOM 1490 O O . GLY B 1 24 ? 19.24911 66.12338 7.02764 1.000 21.57579 24 GLY B O 1
ATOM 1491 N N . GLN B 1 25 ? 19.85726 67.28000 8.85642 1.000 19.71801 25 GLN B N 1
ATOM 1492 C CA . GLN B 1 25 ? 20.36811 66.11693 9.56627 1.000 18.57144 25 GLN B CA 1
ATOM 1493 C C . GLN B 1 25 ? 19.39712 65.69581 10.66161 1.000 18.33531 25 GLN B C 1
ATOM 1494 O O . GLN B 1 25 ? 18.53079 66.46144 11.08412 1.000 17.24451 25 GLN B O 1
ATOM 1500 N N . PHE B 1 26 ? 19.56048 64.46189 11.13301 1.000 15.87494 26 PHE B N 1
ATOM 1501 C CA . PHE B 1 26 ? 18.70767 63.93183 12.18542 1.000 15.41526 26 PHE B CA 1
ATOM 1502 C C . PHE B 1 26 ? 19.31577 64.20575 13.55020 1.000 18.11725 26 PHE B C 1
ATOM 1503 O O . PHE B 1 26 ? 20.52430 64.06334 13.73887 1.000 19.95854 26 PHE B O 1
ATOM 1511 N N . LYS B 1 27 ? 18.46739 64.57342 14.50658 1.000 16.16264 27 LYS B N 1
ATOM 1512 C CA . LYS B 1 27 ? 18.89800 64.82020 15.87318 1.000 16.32851 27 LYS B CA 1
ATOM 1513 C C . LYS B 1 27 ? 17.79355 64.39665 16.82565 1.000 18.37856 27 LYS B C 1
ATOM 1514 O O . LYS B 1 27 ? 16.61384 64.62271 16.55598 1.000 16.80719 27 LYS B O 1
ATOM 1520 N N . ASP B 1 28 ? 18.17264 63.77979 17.93839 1.000 17.99547 28 ASP B N 1
ATOM 1521 C CA . ASP B 1 28 ? 17.20091 63.45250 18.96761 1.000 15.64986 28 ASP B CA 1
ATOM 1522 C C . ASP B 1 28 ? 17.00546 64.67804 19.84819 1.000 19.62655 28 ASP B C 1
ATOM 1523 O O . ASP B 1 28 ? 17.97722 65.22537 20.38456 1.000 22.36726 28 ASP B O 1
ATOM 1528 N N . ILE B 1 29 ? 15.75935 65.13768 19.95882 1.000 17.07605 29 ILE B N 1
ATOM 1529 C CA . ILE B 1 29 ? 15.44500 66.35637 20.68918 1.000 17.74660 29 ILE B CA 1
ATOM 1530 C C . ILE B 1 29 ? 14.34256 66.05919 21.69373 1.000 18.76299 29 ILE B C 1
ATOM 1531 O O . ILE B 1 29 ? 13.56974 65.11008 21.54324 1.000 18.98609 29 ILE B O 1
ATOM 1536 N N . SER B 1 30 ? 14.28240 66.89293 22.73333 1.000 18.10896 30 SER B N 1
ATOM 1537 C CA . SER B 1 30 ? 13.26982 66.79647 23.77269 1.000 16.80035 30 SER B CA 1
ATOM 1538 C C . SER B 1 30 ? 12.55128 68.12671 23.92470 1.000 17.11293 30 SER B C 1
ATOM 1539 O O . SER B 1 30 ? 13.13540 69.19193 23.70245 1.000 19.31137 30 SER B O 1
ATOM 1542 N N . LEU B 1 31 ? 11.27670 68.05797 24.31743 1.000 18.94902 31 LEU B N 1
ATOM 1543 C CA . LEU B 1 31 ? 10.54969 69.28772 24.61739 1.000 18.79400 31 LEU B CA 1
ATOM 1544 C C . LEU B 1 31 ? 11.28045 70.10237 25.67215 1.000 20.80867 31 LEU B C 1
ATOM 1545 O O . LEU B 1 31 ? 11.36731 71.33197 25.56908 1.000 18.19016 31 LEU B O 1
ATOM 1550 N N . SER B 1 32 ? 11.83797 69.42804 26.67885 1.000 18.85195 32 SER B N 1
ATOM 1551 C CA . SER B 1 32 ? 12.53448 70.11379 27.75825 1.000 21.40427 32 SER B CA 1
ATOM 1552 C C . SER B 1 32 ? 13.78219 70.84291 27.27859 1.000 21.17905 32 SER B C 1
ATOM 1553 O O . SER B 1 32 ? 14.26980 71.72458 27.99551 1.000 22.60437 32 SER B O 1
ATOM 1556 N N . ASP B 1 33 ? 14.29749 70.51159 26.08417 1.000 19.28828 33 ASP B N 1
ATOM 1557 C CA . ASP B 1 33 ? 15.40827 71.26175 25.50122 1.000 18.45892 33 ASP B CA 1
ATOM 1558 C C . ASP B 1 33 ? 15.07955 72.73647 25.34646 1.000 20.72062 33 ASP B C 1
ATOM 1559 O O . ASP B 1 33 ? 15.99317 73.56183 25.26556 1.000 20.43359 33 ASP B O 1
ATOM 1564 N N . TYR B 1 34 ? 13.79794 73.08176 25.29706 1.000 18.52366 34 TYR B N 1
ATOM 1565 C CA . TYR B 1 34 ? 13.36933 74.42581 24.94750 1.000 20.46248 34 TYR B CA 1
ATOM 1566 C C . TYR B 1 34 ? 12.81571 75.18342 26.14042 1.000 21.00893 34 TYR B C 1
ATOM 1567 O O . TYR B 1 34 ? 12.20910 76.24442 25.95948 1.000 20.79031 34 TYR B O 1
ATOM 1576 N N . LYS B 1 35 ? 13.02843 74.67724 27.35403 1.000 20.08599 35 LYS B N 1
ATOM 1577 C CA . LYS B 1 35 ? 12.73764 75.45631 28.54784 1.000 21.32218 35 LYS B CA 1
ATOM 1578 C C . LYS B 1 35 ? 13.38620 76.83037 28.44122 1.000 22.05776 35 LYS B C 1
ATOM 1579 O O . LYS B 1 35 ? 14.52491 76.96390 27.98574 1.000 23.42043 35 LYS B O 1
ATOM 1585 N N . GLY B 1 36 ? 12.63873 77.85798 28.83442 1.000 21.68982 36 GLY B N 1
ATOM 1586 C CA . GLY B 1 36 ? 13.08848 79.22609 28.70250 1.000 21.42248 36 GLY B CA 1
ATOM 1587 C C . GLY B 1 36 ? 12.56897 79.94020 27.47277 1.000 24.75743 36 GLY B C 1
ATOM 1588 O O . GLY B 1 36 ? 12.70180 81.16896 27.38468 1.000 23.90425 36 GLY B O 1
ATOM 1589 N N . LYS B 1 37 ? 11.99363 79.20109 26.52613 1.000 21.62867 37 LYS B N 1
ATOM 1590 C CA . LYS B 1 37 ? 11.33428 79.73087 25.34484 1.000 18.75293 37 LYS B CA 1
ATOM 1591 C C . LYS B 1 37 ? 9.89569 79.24079 25.33039 1.000 17.11864 37 LYS B C 1
ATOM 1592 O O . LYS B 1 37 ? 9.59656 78.14419 25.81293 1.000 17.12206 37 LYS B O 1
ATOM 1598 N N . TYR B 1 38 ? 9.00403 80.05427 24.77216 1.000 17.25902 38 TYR B N 1
ATOM 1599 C CA . TYR B 1 38 ? 7.70012 79.53100 24.38636 1.000 16.63879 38 TYR B CA 1
ATOM 1600 C C . TYR B 1 38 ? 7.87971 78.49592 23.27780 1.000 16.01733 38 TYR B C 1
ATOM 1601 O O . TYR B 1 38 ? 8.84779 78.53741 22.51526 1.000 15.64601 38 TYR B O 1
ATOM 1610 N N . VAL B 1 39 ? 6.95366 77.53823 23.20865 1.000 14.40882 39 VAL B N 1
ATOM 1611 C CA . VAL B 1 39 ? 6.99070 76.50100 22.17940 1.000 14.21351 39 VAL B CA 1
ATOM 1612 C C . VAL B 1 39 ? 5.60720 76.37033 21.55785 1.000 13.39054 39 VAL B C 1
ATOM 1613 O O . VAL B 1 39 ? 4.60401 76.29144 22.27169 1.000 13.65377 39 VAL B O 1
ATOM 1617 N N . VAL B 1 40 ? 5.55576 76.36893 20.23239 1.000 12.50977 40 VAL B N 1
ATOM 1618 C CA . VAL B 1 40 ? 4.39444 75.89027 19.49638 1.000 12.03425 40 VAL B CA 1
ATOM 1619 C C . VAL B 1 40 ? 4.73362 74.49910 18.99161 1.000 11.67896 40 VAL B C 1
ATOM 1620 O O . VAL B 1 40 ? 5.65472 74.33749 18.18954 1.000 13.39891 40 VAL B O 1
ATOM 1624 N N . PHE B 1 41 ? 4.01049 73.49977 19.48280 1.000 12.62483 41 PHE B N 1
ATOM 1625 C CA . PHE B 1 41 ? 4.21750 72.10369 19.11158 1.000 12.57076 41 PHE B CA 1
ATOM 1626 C C . PHE B 1 41 ? 2.98740 71.64552 18.34406 1.000 12.21754 41 PHE B C 1
ATOM 1627 O O . PHE B 1 41 ? 1.89014 71.60975 18.90816 1.000 13.05429 41 PHE B O 1
ATOM 1635 N N . PHE B 1 42 ? 3.15556 71.31267 17.06346 1.000 12.04312 42 PHE B N 1
ATOM 1636 C CA . PHE B 1 42 ? 2.00464 70.93388 16.25417 1.000 12.52093 42 PHE B CA 1
ATOM 1637 C C . PHE B 1 42 ? 2.21347 69.58786 15.57471 1.000 13.21044 42 PHE B C 1
ATOM 1638 O O . PHE B 1 42 ? 3.31499 69.26285 15.11946 1.000 14.35878 42 PHE B O 1
ATOM 1646 N N . PHE B 1 43 ? 1.13070 68.81352 15.52808 1.000 11.49731 43 PHE B N 1
ATOM 1647 C CA . PHE B 1 43 ? 1.06908 67.52302 14.84742 1.000 12.75491 43 PHE B CA 1
ATOM 1648 C C . PHE B 1 43 ? 0.43748 67.68296 13.47489 1.000 12.14917 43 PHE B C 1
ATOM 1649 O O . PHE B 1 43 ? -0.50911 68.45292 13.30748 1.000 13.47557 43 PHE B O 1
ATOM 1657 N N . TYR B 1 44 ? 0.92987 66.92608 12.50301 1.000 11.90210 44 TYR B N 1
ATOM 1658 C CA . TYR B 1 44 ? 0.22136 66.78674 11.24355 1.000 11.27064 44 TYR B CA 1
ATOM 1659 C C . TYR B 1 44 ? 0.12091 65.30219 10.93006 1.000 13.20694 44 TYR B C 1
ATOM 1660 O O . TYR B 1 44 ? 0.94703 64.51377 11.39995 1.000 13.88869 44 TYR B O 1
ATOM 1669 N N . PRO B 1 45 ? -0.89785 64.88191 10.18176 1.000 13.71300 45 PRO B N 1
ATOM 1670 C CA . PRO B 1 45 ? -1.13460 63.43736 10.04190 1.000 12.33486 45 PRO B CA 1
ATOM 1671 C C . PRO B 1 45 ? 0.00324 62.67081 9.37224 1.000 14.24484 45 PRO B C 1
ATOM 1672 O O . PRO B 1 45 ? 0.57132 61.76328 9.98952 1.000 15.37404 45 PRO B O 1
ATOM 1676 N N . LEU B 1 46 ? 0.35181 63.00866 8.13379 1.000 14.83371 46 LEU B N 1
ATOM 1677 C CA . LEU B 1 46 ? 1.28306 62.19174 7.37021 1.000 14.24497 46 LEU B CA 1
ATOM 1678 C C . LEU B 1 46 ? 2.08119 63.05918 6.41580 1.000 14.54246 46 LEU B C 1
ATOM 1679 O O . LEU B 1 46 ? 1.63396 64.13331 5.99916 1.000 14.92624 46 LEU B O 1
ATOM 1684 N N . ASP B 1 47 ? 3.26149 62.56035 6.05019 1.000 12.82544 47 ASP B N 1
ATOM 1685 C CA . ASP B 1 47 ? 4.03598 63.18985 4.99173 1.000 15.55843 47 ASP B CA 1
ATOM 1686 C C . ASP B 1 47 ? 3.39068 62.95210 3.62871 1.000 14.95518 47 ASP B C 1
ATOM 1687 O O . ASP B 1 47 ? 2.58675 62.03201 3.43889 1.000 14.14593 47 ASP B O 1
ATOM 1692 N N . PHE B 1 48 ? 3.76252 63.81204 2.67322 1.000 14.64050 48 PHE B N 1
ATOM 1693 C CA . PHE B 1 48 ? 3.36189 63.67348 1.26900 1.000 14.32665 48 PHE B CA 1
ATOM 1694 C C . PHE B 1 48 ? 1.84559 63.78286 1.11624 1.000 15.48224 48 PHE B C 1
ATOM 1695 O O . PHE B 1 48 ? 1.21357 63.05377 0.35027 1.000 17.07631 48 PHE B O 1
ATOM 1703 N N . THR B 1 49 ? 1.26499 64.71732 1.84844 1.000 15.30536 49 THR B N 1
ATOM 1704 C CA . THR B 1 49 ? -0.16230 64.99059 1.87125 1.000 16.20751 49 THR B CA 1
ATOM 1705 C C . THR B 1 49 ? -0.38250 66.39658 1.32150 1.000 15.04222 49 THR B C 1
ATOM 1706 O O . THR B 1 49 ? 0.56966 67.06347 0.90079 1.000 15.25224 49 THR B O 1
ATOM 1710 N N . PHE B 1 50 ? -1.64038 66.85959 1.28792 1.000 13.54795 50 PHE B N 1
ATOM 1711 C CA . PHE B 1 50 ? -1.89123 68.12549 0.59911 1.000 13.24268 50 PHE B CA 1
ATOM 1712 C C . PHE B 1 50 ? -2.41184 69.27195 1.46055 1.000 15.41380 50 PHE B C 1
ATOM 1713 O O . PHE B 1 50 ? -2.31279 70.41936 1.01887 1.000 15.86974 50 PHE B O 1
ATOM 1721 N N . VAL B 1 51 ? -2.93050 69.02626 2.66402 1.000 13.79097 51 VAL B N 1
ATOM 1722 C CA . VAL B 1 51 ? -3.21080 70.15198 3.55748 1.000 14.72632 51 VAL B CA 1
ATOM 1723 C C . VAL B 1 51 ? -1.98517 70.47934 4.39229 1.000 13.61202 51 VAL B C 1
ATOM 1724 O O . VAL B 1 51 ? -1.62395 71.64851 4.56617 1.000 13.67338 51 VAL B O 1
ATOM 1728 N N . SER B 1 52 ? -1.33450 69.43602 4.89755 1.000 13.28325 52 SER B N 1
ATOM 1729 C CA . SER B 1 52 ? -0.15823 69.60928 5.74284 1.000 12.23268 52 SER B CA 1
ATOM 1730 C C . SER B 1 52 ? 0.94416 70.47339 5.13213 1.000 14.80578 52 SER B C 1
ATOM 1731 O O . SER B 1 52 ? 1.50651 71.29366 5.87060 1.000 12.74769 52 SER B O 1
ATOM 1734 N N . PRO B 1 53 ? 1.31470 70.35305 3.84740 1.000 13.38645 53 PRO B N 1
ATOM 1735 C CA . PRO B 1 53 ? 2.43784 71.17849 3.36306 1.000 12.89585 53 PRO B CA 1
ATOM 1736 C C . PRO B 1 53 ? 2.15845 72.66933 3.46334 1.000 13.09972 53 PRO B C 1
ATOM 1737 O O . PRO B 1 53 ? 3.06638 73.45349 3.76405 1.000 14.16899 53 PRO B O 1
ATOM 1741 N N . THR B 1 54 ? 0.91501 73.08810 3.23229 1.000 13.72025 54 THR B N 1
ATOM 1742 C CA . THR B 1 54 ? 0.58149 74.50332 3.38499 1.000 14.28871 54 THR B CA 1
ATOM 1743 C C . THR B 1 54 ? 0.90660 74.98288 4.79546 1.000 12.54475 54 THR B C 1
ATOM 1744 O O . THR B 1 54 ? 1.49754 76.05491 4.98226 1.000 14.19281 54 THR B O 1
ATOM 1748 N N . GLU B 1 55 ? 0.52785 74.19118 5.80262 1.000 12.39532 55 GLU B N 1
ATOM 1749 C CA . GLU B 1 55 ? 0.79619 74.55479 7.18995 1.000 12.39644 55 GLU B CA 1
ATOM 1750 C C . GLU B 1 55 ? 2.28943 74.52817 7.49029 1.000 12.88812 55 GLU B C 1
ATOM 1751 O O . GLU B 1 55 ? 2.83295 75.46311 8.08591 1.000 13.28873 55 GLU B O 1
ATOM 1757 N N . ILE B 1 56 ? 2.95889 73.43127 7.13417 1.000 12.19175 56 ILE B N 1
ATOM 1758 C CA . ILE B 1 56 ? 4.36839 73.28094 7.48482 1.000 11.56725 56 ILE B CA 1
ATOM 1759 C C . ILE B 1 56 ? 5.19532 74.37936 6.83858 1.000 12.38867 56 ILE B C 1
ATOM 1760 O O . ILE B 1 56 ? 6.04896 74.99698 7.48827 1.000 13.45897 56 ILE B O 1
ATOM 1765 N N . ILE B 1 57 ? 4.94579 74.65009 5.55374 1.000 12.41205 57 ILE B N 1
ATOM 1766 C CA . ILE B 1 57 ? 5.70318 75.67559 4.84237 1.000 11.50238 57 ILE B CA 1
ATOM 1767 C C . ILE B 1 57 ? 5.41058 77.06039 5.41564 1.000 12.54473 57 ILE B C 1
ATOM 1768 O O . ILE B 1 57 ? 6.29958 77.91592 5.48571 1.000 15.06472 57 ILE B O 1
ATOM 1773 N N . ALA B 1 58 ? 4.17178 77.30521 5.84319 1.000 12.18166 58 ALA B N 1
ATOM 1774 C CA . ALA B 1 58 ? 3.85541 78.61208 6.41985 1.000 15.07303 58 ALA B CA 1
ATOM 1775 C C . ALA B 1 58 ? 4.57623 78.81640 7.74979 1.000 12.58611 58 ALA B C 1
ATOM 1776 O O . ALA B 1 58 ? 5.14537 79.88872 8.00088 1.000 15.06257 58 ALA B O 1
ATOM 1778 N N . PHE B 1 59 ? 4.55159 77.81001 8.62806 1.000 12.75947 59 PHE B N 1
ATOM 1779 C CA . PHE B 1 59 ? 5.28579 77.93542 9.88472 1.000 13.33777 59 PHE B CA 1
ATOM 1780 C C . PHE B 1 59 ? 6.77779 78.08887 9.62634 1.000 13.72280 59 PHE B C 1
ATOM 1781 O O . PHE B 1 59 ? 7.45920 78.87169 10.30158 1.000 15.80892 59 PHE B O 1
ATOM 1789 N N . SER B 1 60 ? 7.30029 77.36711 8.63522 1.000 14.34264 60 SER B N 1
ATOM 1790 C CA . SER B 1 60 ? 8.72408 77.46611 8.33310 1.000 13.52447 60 SER B CA 1
ATOM 1791 C C . SER B 1 60 ? 9.06474 78.82686 7.73397 1.000 13.81688 60 SER B C 1
ATOM 1792 O O . SER B 1 60 ? 10.01568 79.48849 8.17322 1.000 14.77816 60 SER B O 1
ATOM 1795 N N . ASP B 1 61 ? 8.28021 79.26505 6.74288 1.000 13.56069 61 ASP B N 1
ATOM 1796 C CA . ASP B 1 61 ? 8.51338 80.55313 6.09148 1.000 15.40267 61 ASP B CA 1
ATOM 1797 C C . ASP B 1 61 ? 8.47321 81.69215 7.09501 1.000 17.13983 61 ASP B C 1
ATOM 1798 O O . ASP B 1 61 ? 9.23222 82.65884 6.97596 1.000 17.85077 61 ASP B O 1
ATOM 1803 N N . ARG B 1 62 ? 7.59402 81.59662 8.08721 1.000 16.05555 62 ARG B N 1
ATOM 1804 C CA . ARG B 1 62 ? 7.36815 82.68181 9.03125 1.000 15.44149 62 ARG B CA 1
ATOM 1805 C C . ARG B 1 62 ? 8.05859 82.44453 10.36892 1.000 17.34753 62 ARG B C 1
ATOM 1806 O O . ARG B 1 62 ? 7.69276 83.06598 11.37698 1.000 17.86558 62 ARG B O 1
ATOM 1814 N N . ALA B 1 63 ? 9.08450 81.58718 10.38590 1.000 17.28779 63 ALA B N 1
ATOM 1815 C CA . ALA B 1 63 ? 9.76362 81.25918 11.63283 1.000 18.39482 63 ALA B CA 1
ATOM 1816 C C . ALA B 1 63 ? 10.34280 82.49679 12.30171 1.000 19.45109 63 ALA B C 1
ATOM 1817 O O . ALA B 1 63 ? 10.40108 82.56012 13.53351 1.000 18.59441 63 ALA B O 1
ATOM 1819 N N . GLU B 1 64 ? 10.76640 83.47980 11.50224 1.000 22.29054 64 GLU B N 1
ATOM 1820 C CA . GLU B 1 64 ? 11.31347 84.71975 12.04461 1.000 23.70309 64 GLU B CA 1
ATOM 1821 C C . GLU B 1 64 ? 10.31598 85.41074 12.96726 1.000 22.01417 64 GLU B C 1
ATOM 1822 O O . GLU B 1 64 ? 10.70287 85.97902 13.99606 1.000 20.69865 64 GLU B O 1
ATOM 1828 N N . GLU B 1 65 ? 9.02435 85.35084 12.63078 1.000 18.93517 65 GLU B N 1
ATOM 1829 C CA . GLU B 1 65 ? 8.01504 85.99881 13.46352 1.000 16.95613 65 GLU B CA 1
ATOM 1830 C C . GLU B 1 65 ? 7.87990 85.32015 14.81549 1.000 19.77288 65 GLU B C 1
ATOM 1831 O O . GLU B 1 65 ? 7.58951 85.98485 15.81901 1.000 19.43672 65 GLU B O 1
ATOM 1837 N N . PHE B 1 66 ? 8.10384 84.00680 14.86671 1.000 16.07817 66 PHE B N 1
ATOM 1838 C CA . PHE B 1 66 ? 8.11330 83.30953 16.14237 1.000 15.52557 66 PHE B CA 1
ATOM 1839 C C . PHE B 1 66 ? 9.40761 83.57182 16.90509 1.000 17.37832 66 PHE B C 1
ATOM 1840 O O . PHE B 1 66 ? 9.38079 83.72766 18.12761 1.000 17.65805 66 PHE B O 1
ATOM 1848 N N . LYS B 1 67 ? 10.53967 83.64998 16.19774 1.000 20.56831 67 LYS B N 1
ATOM 1849 C CA . LYS B 1 67 ? 11.79259 84.01910 16.85295 1.000 22.94216 67 LYS B CA 1
ATOM 1850 C C . LYS B 1 67 ? 11.67639 85.35998 17.55204 1.000 20.19349 67 LYS B C 1
ATOM 1851 O O . LYS B 1 67 ? 12.18489 85.53170 18.66669 1.000 22.54668 67 LYS B O 1
ATOM 1857 N N . LYS B 1 68 ? 11.00876 86.32338 16.91401 1.000 18.73509 68 LYS B N 1
ATOM 1858 C CA . LYS B 1 68 ? 10.80820 87.63070 17.53988 1.000 19.70792 68 LYS B CA 1
ATOM 1859 C C . LYS B 1 68 ? 10.00671 87.52988 18.83046 1.000 21.72327 68 LYS B C 1
ATOM 1860 O O . LYS B 1 68 ? 10.12991 88.40031 19.70103 1.000 22.08435 68 LYS B O 1
ATOM 1866 N N . LEU B 1 69 ? 9.18492 86.49290 18.97249 1.000 20.06868 69 LEU B N 1
ATOM 1867 C CA . LEU B 1 69 ? 8.45176 86.22205 20.19758 1.000 17.51216 69 LEU B CA 1
ATOM 1868 C C . LEU B 1 69 ? 9.16636 85.21585 21.09444 1.000 18.29611 69 LEU B C 1
ATOM 1869 O O . LEU B 1 69 ? 8.54331 84.66312 22.00864 1.000 18.23823 69 LEU B O 1
ATOM 1874 N N . ASN B 1 70 ? 10.45818 84.96567 20.85127 1.000 19.79008 70 ASN B N 1
ATOM 1875 C CA . ASN B 1 70 ? 11.22350 83.99441 21.63986 1.000 20.82124 70 ASN B CA 1
ATOM 1876 C C . ASN B 1 70 ? 10.46903 82.66826 21.73370 1.000 17.61696 70 ASN B C 1
ATOM 1877 O O . ASN B 1 70 ? 10.34888 82.06030 22.79736 1.000 19.42294 70 ASN B O 1
ATOM 1882 N N . CYS B 1 71 ? 9.92590 82.22431 20.60693 1.000 17.55666 71 CYS B N 1
ATOM 1883 C CA . CYS B 1 71 ? 9.04684 81.05865 20.59300 1.000 15.81150 71 CYS B CA 1
ATOM 1884 C C . CYS B 1 71 ? 9.54788 80.07125 19.55411 1.000 15.47285 71 CYS B C 1
ATOM 1885 O O . CYS B 1 71 ? 9.64969 80.42072 18.38405 1.000 17.18278 71 CYS B O 1
ATOM 1888 N N . GLN B 1 72 ? 9.83773 78.84643 19.98098 1.000 14.53974 72 GLN B N 1
ATOM 1889 C CA . GLN B 1 72 ? 10.28035 77.77915 19.08606 1.000 15.56216 72 GLN B CA 1
ATOM 1890 C C . GLN B 1 72 ? 9.07665 77.04324 18.51407 1.000 14.26727 72 GLN B C 1
ATOM 1891 O O . GLN B 1 72 ? 8.15504 76.69556 19.25379 1.000 16.77876 72 GLN B O 1
ATOM 1897 N N . VAL B 1 73 ? 9.09497 76.79081 17.20635 1.000 13.36092 73 VAL B N 1
ATOM 1898 C CA . VAL B 1 73 ? 8.06280 75.99274 16.54301 1.000 14.08831 73 VAL B CA 1
ATOM 1899 C C . VAL B 1 73 ? 8.62872 74.61125 16.24217 1.000 13.56572 73 VAL B C 1
ATOM 1900 O O . VAL B 1 73 ? 9.74971 74.49007 15.73080 1.000 15.54872 73 VAL B O 1
ATOM 1904 N N . ILE B 1 74 ? 7.84404 73.57554 16.54254 1.000 12.32111 74 ILE B N 1
ATOM 1905 C CA . ILE B 1 74 ? 8.21235 72.18274 16.29743 1.000 13.25498 74 ILE B CA 1
ATOM 1906 C C . ILE B 1 74 ? 7.01585 71.47445 15.68211 1.000 12.15565 74 ILE B C 1
ATOM 1907 O O . ILE B 1 74 ? 5.92571 71.49189 16.26353 1.000 13.26196 74 ILE B O 1
ATOM 1912 N N . GLY B 1 75 ? 7.22993 70.81749 14.53080 1.000 13.04282 75 GLY B N 1
ATOM 1913 C CA . GLY B 1 75 ? 6.22303 69.97115 13.92370 1.000 11.79002 75 GLY B CA 1
ATOM 1914 C C . GLY B 1 75 ? 6.46434 68.50408 14.24902 1.000 12.82734 75 GLY B C 1
ATOM 1915 O O . GLY B 1 75 ? 7.56246 68.12241 14.63063 1.000 13.46251 75 GLY B O 1
ATOM 1916 N N . ALA B 1 76 ? 5.41502 67.68680 14.11516 1.000 12.55155 76 ALA B N 1
ATOM 1917 C CA . ALA B 1 76 ? 5.53104 66.26240 14.41950 1.000 11.52711 76 ALA B CA 1
ATOM 1918 C C . ALA B 1 76 ? 4.50051 65.45810 13.64126 1.000 14.21421 76 ALA B C 1
ATOM 1919 O O . ALA B 1 76 ? 3.37453 65.90398 13.41753 1.000 13.70815 76 ALA B O 1
ATOM 1921 N N . SER B 1 77 ? 4.88876 64.23986 13.27436 1.000 13.18420 77 SER B N 1
ATOM 1922 C CA . SER B 1 77 ? 3.97945 63.30020 12.63394 1.000 11.83141 77 SER B CA 1
ATOM 1923 C C . SER B 1 77 ? 4.44475 61.88822 12.95353 1.000 14.23210 77 SER B C 1
ATOM 1924 O O . SER B 1 77 ? 5.61260 61.67268 13.28012 1.000 13.74202 77 SER B O 1
ATOM 1927 N N . VAL B 1 78 ? 3.52951 60.91781 12.82702 1.000 13.49365 78 VAL B N 1
ATOM 1928 C CA . VAL B 1 78 ? 3.90577 59.52291 13.07906 1.000 13.78037 78 VAL B CA 1
ATOM 1929 C C . VAL B 1 78 ? 4.83134 58.95931 12.01472 1.000 14.22846 78 VAL B C 1
ATOM 1930 O O . VAL B 1 78 ? 5.43709 57.90215 12.23660 1.000 16.00400 78 VAL B O 1
ATOM 1934 N N . ASP B 1 79 ? 4.97132 59.62918 10.87221 1.000 13.41407 79 ASP B N 1
ATOM 1935 C CA . ASP B 1 79 ? 5.85357 59.13340 9.83045 1.000 12.93884 79 ASP B CA 1
ATOM 1936 C C . ASP B 1 79 ? 7.30820 59.17444 10.29997 1.000 16.32214 79 ASP B C 1
ATOM 1937 O O . ASP B 1 79 ? 7.67835 59.90963 11.22486 1.000 15.98733 79 ASP B O 1
ATOM 1942 N N . SER B 1 80 ? 8.13140 58.33129 9.68126 1.000 16.42788 80 SER B N 1
ATOM 1943 C CA . SER B 1 80 ? 9.52560 58.23814 10.08238 1.000 16.00030 80 SER B CA 1
ATOM 1944 C C . SER B 1 80 ? 10.27136 59.52748 9.75697 1.000 15.92647 80 SER B C 1
ATOM 1945 O O . SER B 1 80 ? 9.88349 60.29571 8.86880 1.000 14.58328 80 SER B O 1
ATOM 1948 N N . HIS B 1 81 ? 11.37317 59.75230 10.48365 1.000 15.11460 81 HIS B N 1
ATOM 1949 C CA . HIS B 1 81 ? 12.21533 60.89913 10.16993 1.000 14.92133 81 HIS B CA 1
ATOM 1950 C C . HIS B 1 81 ? 12.81102 60.79009 8.76705 1.000 15.50674 81 HIS B C 1
ATOM 1951 O O . HIS B 1 81 ? 13.03128 61.81013 8.09856 1.000 15.30075 81 HIS B O 1
ATOM 1958 N N . PHE B 1 82 ? 13.03424 59.56819 8.28242 1.000 14.85352 82 PHE B N 1
ATOM 1959 C CA . PHE B 1 82 ? 13.49234 59.39910 6.90698 1.000 16.07298 82 PHE B CA 1
ATOM 1960 C C . PHE B 1 82 ? 12.45918 59.92789 5.92333 1.000 16.11774 82 PHE B C 1
ATOM 1961 O O . PHE B 1 82 ? 12.80343 60.60432 4.94537 1.000 16.67407 82 PHE B O 1
ATOM 1969 N N . SER B 1 83 ? 11.18393 59.64745 6.18959 1.000 15.83352 83 SER B N 1
ATOM 1970 C CA . SER B 1 83 ? 10.11941 60.14061 5.33064 1.000 14.47688 83 SER B CA 1
ATOM 1971 C C . SER B 1 83 ? 10.05065 61.66189 5.38396 1.000 13.32081 83 SER B C 1
ATOM 1972 O O . SER B 1 83 ? 9.87932 62.31597 4.35239 1.000 13.36015 83 SER B O 1
ATOM 1975 N N . HIS B 1 84 ? 10.20543 62.24582 6.57350 1.000 13.07179 84 HIS B N 1
ATOM 1976 C CA . HIS B 1 84 ? 10.22222 63.70404 6.68154 1.000 13.12410 84 HIS B CA 1
ATOM 1977 C C . HIS B 1 84 ? 11.29248 64.29699 5.77692 1.000 14.39571 84 HIS B C 1
ATOM 1978 O O . HIS B 1 84 ? 11.04853 65.26095 5.03886 1.000 13.79586 84 HIS B O 1
ATOM 1985 N N . LEU B 1 85 ? 12.50651 63.73780 5.84724 1.000 13.73627 85 LEU B N 1
ATOM 1986 C CA . LEU B 1 85 ? 13.61019 64.27583 5.06121 1.000 16.06486 85 LEU B CA 1
ATOM 1987 C C . LEU B 1 85 ? 13.37324 64.07572 3.57049 1.000 15.25758 85 LEU B C 1
ATOM 1988 O O . LEU B 1 85 ? 13.72213 64.94541 2.76826 1.000 15.45742 85 LEU B O 1
ATOM 1993 N N . ALA B 1 86 ? 12.78903 62.93662 3.17826 1.000 15.47827 86 ALA B N 1
ATOM 1994 C CA . ALA B 1 86 ? 12.43580 62.74101 1.77558 1.000 16.14877 86 ALA B CA 1
ATOM 1995 C C . ALA B 1 86 ? 11.50927 63.84491 1.28831 1.000 15.45372 86 ALA B C 1
ATOM 1996 O O . ALA B 1 86 ? 11.64820 64.32738 0.15828 1.000 16.71928 86 ALA B O 1
ATOM 1998 N N . TRP B 1 87 ? 10.57329 64.28061 2.13739 1.000 13.54828 87 TRP B N 1
ATOM 1999 C CA . TRP B 1 87 ? 9.65575 65.33640 1.71621 1.000 14.82406 87 TRP B CA 1
ATOM 2000 C C . TRP B 1 87 ? 10.35397 66.69255 1.67782 1.000 15.48205 87 TRP B C 1
ATOM 2001 O O . TRP B 1 87 ? 10.08193 67.51501 0.79382 1.000 15.37417 87 TRP B O 1
ATOM 2012 N N . VAL B 1 88 ? 11.26140 66.93696 2.62599 1.000 14.25280 88 VAL B N 1
ATOM 2013 C CA . VAL B 1 88 ? 12.07225 68.15661 2.61644 1.000 16.10963 88 VAL B CA 1
ATOM 2014 C C . VAL B 1 88 ? 12.90127 68.23943 1.33961 1.000 17.41157 88 VAL B C 1
ATOM 2015 O O . VAL B 1 88 ? 13.01966 69.30819 0.72289 1.000 16.26609 88 VAL B O 1
ATOM 2019 N N . ASN B 1 89 ? 13.47853 67.11061 0.91853 1.000 18.21879 89 ASN B N 1
ATOM 2020 C CA . ASN B 1 89 ? 14.35346 67.06674 -0.24754 1.000 16.69578 89 ASN B CA 1
ATOM 2021 C C . ASN B 1 89 ? 13.59061 67.00867 -1.56594 1.000 20.39244 89 ASN B C 1
ATOM 2022 O O . ASN B 1 89 ? 14.21372 67.12725 -2.62663 1.000 22.01002 89 ASN B O 1
ATOM 2027 N N . THR B 1 90 ? 12.27500 66.82548 -1.52833 1.000 16.42667 90 THR B N 1
ATOM 2028 C CA . THR B 1 90 ? 11.47784 66.85485 -2.75148 1.000 17.52823 90 THR B CA 1
ATOM 2029 C C . THR B 1 90 ? 11.39821 68.29249 -3.24285 1.000 17.25285 90 THR B C 1
ATOM 2030 O O . THR B 1 90 ? 11.10980 69.18749 -2.44678 1.000 17.82330 90 THR B O 1
ATOM 2034 N N . PRO B 1 91 ? 11.66530 68.55880 -4.52474 1.000 18.89262 91 PRO B N 1
ATOM 2035 C CA . PRO B 1 91 ? 11.58182 69.93898 -5.01631 1.000 18.37139 91 PRO B CA 1
ATOM 2036 C C . PRO B 1 91 ? 10.21493 70.54043 -4.73528 1.000 18.74197 91 PRO B C 1
ATOM 2037 O O . PRO B 1 91 ? 9.18506 69.87728 -4.87733 1.000 17.77831 91 PRO B O 1
ATOM 2041 N N . LYS B 1 92 ? 10.21607 71.80806 -4.31029 1.000 18.50231 92 LYS B N 1
ATOM 2042 C CA . LYS B 1 92 ? 8.95261 72.48868 -4.04781 1.000 17.50692 92 LYS B CA 1
ATOM 2043 C C . LYS B 1 92 ? 8.08156 72.52907 -5.29402 1.000 17.87781 92 LYS B C 1
ATOM 2044 O O . LYS B 1 92 ? 6.85411 72.44976 -5.19232 1.000 18.14211 92 LYS B O 1
ATOM 2050 N N . LYS B 1 93 ? 8.69653 72.61648 -6.47561 1.000 18.81501 93 LYS B N 1
ATOM 2051 C CA . LYS B 1 93 ? 7.92012 72.64503 -7.71155 1.000 18.23979 93 LYS B CA 1
ATOM 2052 C C . LYS B 1 93 ? 7.14433 71.35281 -7.94432 1.000 19.82548 93 LYS B C 1
ATOM 2053 O O . LYS B 1 93 ? 6.20625 71.34681 -8.74728 1.000 19.59623 93 LYS B O 1
ATOM 2059 N N . GLN B 1 94 ? 7.51973 70.25847 -7.28015 1.000 16.97488 94 GLN B N 1
ATOM 2060 C CA . GLN B 1 94 ? 6.85126 68.96818 -7.43060 1.000 16.58357 94 GLN B CA 1
ATOM 2061 C C . GLN B 1 94 ? 6.05063 68.57918 -6.19103 1.000 15.05758 94 GLN B C 1
ATOM 2062 O O . GLN B 1 94 ? 5.72070 67.40147 -6.02177 1.000 18.14145 94 GLN B O 1
ATOM 2068 N N . GLY B 1 95 ? 5.75409 69.53304 -5.31152 1.000 16.76241 95 GLY B N 1
ATOM 2069 C CA . GLY B 1 95 ? 4.98999 69.25047 -4.11264 1.000 16.18463 95 GLY B CA 1
ATOM 2070 C C . GLY B 1 95 ? 5.79201 68.99405 -2.85588 1.000 14.85370 95 GLY B C 1
ATOM 2071 O O . GLY B 1 95 ? 5.21716 68.51532 -1.87311 1.000 15.02124 95 GLY B O 1
ATOM 2072 N N . GLY B 1 96 ? 7.10239 69.29129 -2.85214 1.000 15.84649 96 GLY B N 1
ATOM 2073 C CA . GLY B 1 96 ? 7.91392 69.06699 -1.67085 1.000 14.31052 96 GLY B CA 1
ATOM 2074 C C . GLY B 1 96 ? 7.86357 70.21910 -0.68297 1.000 14.89976 96 GLY B C 1
ATOM 2075 O O . GLY B 1 96 ? 7.36544 71.30725 -0.96320 1.000 15.61552 96 GLY B O 1
ATOM 2076 N N . LEU B 1 97 ? 8.38828 69.96042 0.51577 1.000 14.77129 97 LEU B N 1
ATOM 2077 C CA . LEU B 1 97 ? 8.45865 71.02029 1.51817 1.000 13.25081 97 LEU B CA 1
ATOM 2078 C C . LEU B 1 97 ? 9.56734 72.02191 1.23406 1.000 15.79996 97 LEU B C 1
ATOM 2079 O O . LEU B 1 97 ? 9.41178 73.21109 1.54047 1.000 15.53297 97 LEU B O 1
ATOM 2084 N N . GLY B 1 98 ? 10.68400 71.57462 0.66053 1.000 14.81419 98 GLY B N 1
ATOM 2085 C CA . GLY B 1 98 ? 11.84255 72.42251 0.53398 1.000 16.46448 98 GLY B CA 1
ATOM 2086 C C . GLY B 1 98 ? 12.53400 72.61282 1.87111 1.000 16.24041 98 GLY B C 1
ATOM 2087 O O . GLY B 1 98 ? 12.14133 72.03522 2.89185 1.000 17.01595 98 GLY B O 1
ATOM 2088 N N . PRO B 1 99 ? 13.59182 73.41675 1.88813 1.000 15.87578 99 PRO B N 1
ATOM 2089 C CA . PRO B 1 99 ? 14.35585 73.59852 3.12745 1.000 16.28116 99 PRO B CA 1
ATOM 2090 C C . PRO B 1 99 ? 13.49192 74.18006 4.23978 1.000 16.45286 99 PRO B C 1
ATOM 2091 O O . PRO B 1 99 ? 12.65787 75.05803 4.01111 1.000 16.81215 99 PRO B O 1
ATOM 2095 N N . MET B 1 100 ? 13.69806 73.67150 5.45244 1.000 15.35382 100 MET B N 1
ATOM 2096 C CA . MET B 1 100 ? 12.86915 73.99547 6.60540 1.000 15.18274 100 MET B CA 1
ATOM 2097 C C . MET B 1 100 ? 13.62526 74.85624 7.60356 1.000 16.86037 100 MET B C 1
ATOM 2098 O O . MET B 1 100 ? 14.83229 74.68840 7.79626 1.000 16.79871 100 MET B O 1
ATOM 2103 N N . ASN B 1 101 ? 12.90294 75.76876 8.24868 1.000 14.52009 101 ASN B N 1
ATOM 2104 C CA . ASN B 1 101 ? 13.44780 76.55345 9.34459 1.000 14.99511 101 ASN B CA 1
ATOM 2105 C C . ASN B 1 101 ? 13.01278 76.02505 10.70257 1.000 16.10170 101 ASN B C 1
ATOM 2106 O O . ASN B 1 101 ? 13.35373 76.62323 11.72680 1.000 15.72649 101 ASN B O 1
ATOM 2111 N N . ILE B 1 102 ? 12.27249 74.91820 10.72762 1.000 14.68997 102 ILE B N 1
ATOM 2112 C CA . ILE B 1 102 ? 11.75306 74.32099 11.95063 1.000 13.33038 102 ILE B CA 1
ATOM 2113 C C . ILE B 1 102 ? 12.09656 72.83706 11.95195 1.000 12.92754 102 ILE B C 1
ATOM 2114 O O . ILE B 1 102 ? 12.20775 72.23351 10.87691 1.000 14.81454 102 ILE B O 1
ATOM 2119 N N . PRO B 1 103 ? 12.30275 72.22517 13.11254 1.000 12.76527 103 PRO B N 1
ATOM 2120 C CA . PRO B 1 103 ? 12.46876 70.76712 13.15829 1.000 14.18512 103 PRO B CA 1
ATOM 2121 C C . PRO B 1 103 ? 11.14076 70.03779 12.99964 1.000 16.13720 103 PRO B C 1
ATOM 2122 O O . PRO B 1 103 ? 10.07827 70.53636 13.37503 1.000 14.24222 103 PRO B O 1
ATOM 2126 N N . LEU B 1 104 ? 11.21990 68.82221 12.44527 1.000 13.84206 104 LEU B N 1
ATOM 2127 C CA . LEU B 1 104 ? 10.05501 67.95831 12.24838 1.000 12.67779 104 LEU B CA 1
ATOM 2128 C C . LEU B 1 104 ? 10.31633 66.63690 12.96362 1.000 11.99351 104 LEU B C 1
ATOM 2129 O O . LEU B 1 104 ? 11.17984 65.85596 12.54329 1.000 13.20629 104 LEU B O 1
ATOM 2134 N N . VAL B 1 105 ? 9.55557 66.40306 14.02904 1.000 12.58827 105 VAL B N 1
ATOM 2135 C CA . VAL B 1 105 ? 9.69644 65.24120 14.90219 1.000 12.22062 105 VAL B CA 1
ATOM 2136 C C . VAL B 1 105 ? 8.99880 64.03296 14.29465 1.000 14.65994 105 VAL B C 1
ATOM 2137 O O . VAL B 1 105 ? 7.95543 64.15129 13.64205 1.000 14.71804 105 VAL B O 1
ATOM 2141 N N . SER B 1 106 ? 9.57846 62.84949 14.52015 1.000 13.20022 106 SER B N 1
ATOM 2142 C CA . SER B 1 106 ? 8.96993 61.57975 14.13766 1.000 13.12217 106 SER B CA 1
ATOM 2143 C C . SER B 1 106 ? 8.41855 60.87694 15.37532 1.000 13.42548 106 SER B C 1
ATOM 2144 O O . SER B 1 106 ? 9.12101 60.74970 16.38503 1.000 14.48545 106 SER B O 1
ATOM 2147 N N . ASP B 1 107 ? 7.17301 60.40068 15.28395 1.000 14.08131 107 ASP B N 1
ATOM 2148 C CA . ASP B 1 107 ? 6.47364 59.73403 16.38706 1.000 13.88929 107 ASP B CA 1
ATOM 2149 C C . ASP B 1 107 ? 6.03301 58.33325 15.96456 1.000 14.27795 107 ASP B C 1
ATOM 2150 O O . ASP B 1 107 ? 4.84450 58.00316 16.01868 1.000 14.34641 107 ASP B O 1
ATOM 2155 N N . PRO B 1 108 ? 6.97015 57.47698 15.55367 1.000 14.83364 108 PRO B N 1
ATOM 2156 C CA . PRO B 1 108 ? 6.56268 56.18613 14.96761 1.000 15.00446 108 PRO B CA 1
ATOM 2157 C C . PRO B 1 108 ? 5.88538 55.24852 15.95320 1.000 16.04609 108 PRO B C 1
ATOM 2158 O O . PRO B 1 108 ? 5.13500 54.36235 15.52077 1.000 16.91178 108 PRO B O 1
ATOM 2162 N N . LYS B 1 109 ? 6.13619 55.38955 17.25467 1.000 16.59999 109 LYS B N 1
ATOM 2163 C CA . LYS B 1 109 ? 5.46338 54.54983 18.24025 1.000 14.34730 109 LYS B CA 1
ATOM 2164 C C . LYS B 1 109 ? 4.07406 55.05428 18.60017 1.000 15.82730 109 LYS B C 1
ATOM 2165 O O . LYS B 1 109 ? 3.34969 54.35575 19.32367 1.000 17.00814 109 LYS B O 1
ATOM 2171 N N . ARG B 1 110 ? 3.70367 56.25213 18.13609 1.000 14.88996 110 ARG B N 1
ATOM 2172 C CA . ARG B 1 110 ? 2.43230 56.91804 18.41149 1.000 14.87693 110 ARG B CA 1
ATOM 2173 C C . ARG B 1 110 ? 2.28798 57.35159 19.86620 1.000 15.12460 110 ARG B C 1
ATOM 2174 O O . ARG B 1 110 ? 1.20876 57.81864 20.26522 1.000 16.25605 110 ARG B O 1
ATOM 2182 N N . THR B 1 111 ? 3.35142 57.25224 20.67081 1.000 15.55929 111 THR B N 1
ATOM 2183 C CA . THR B 1 111 ? 3.22740 57.57613 22.08320 1.000 16.04618 111 THR B CA 1
ATOM 2184 C C . THR B 1 111 ? 3.15330 59.07747 22.33970 1.000 15.11560 111 THR B C 1
ATOM 2185 O O . THR B 1 111 ? 2.51017 59.49294 23.30410 1.000 17.11907 111 THR B O 1
ATOM 2189 N N . ILE B 1 112 ? 3.78753 59.90128 21.50336 1.000 14.74998 112 ILE B N 1
ATOM 2190 C CA . ILE B 1 112 ? 3.68564 61.34158 21.71671 1.000 15.66697 112 ILE B CA 1
ATOM 2191 C C . ILE B 1 112 ? 2.27640 61.81495 21.38889 1.000 14.49015 112 ILE B C 1
ATOM 2192 O O . ILE B 1 112 ? 1.66719 62.57958 22.14911 1.000 14.88723 112 ILE B O 1
ATOM 2197 N N . ALA B 1 113 ? 1.72666 61.35240 20.26558 1.000 14.25270 113 ALA B N 1
ATOM 2198 C CA . ALA B 1 113 ? 0.34658 61.69264 19.93616 1.000 15.08007 113 ALA B CA 1
ATOM 2199 C C . ALA B 1 113 ? -0.61420 61.23517 21.02995 1.000 16.89660 113 ALA B C 1
ATOM 2200 O O . ALA B 1 113 ? -1.54402 61.96453 21.39688 1.000 15.02728 113 ALA B O 1
ATOM 2202 N N . GLN B 1 114 ? -0.39189 60.03995 21.59067 1.000 15.57629 114 GLN B N 1
ATOM 2203 C CA . GLN B 1 114 ? -1.26681 59.57720 22.66073 1.000 16.51994 114 GLN B CA 1
ATOM 2204 C C . GLN B 1 114 ? -1.12362 60.44909 23.90326 1.000 16.91277 114 GLN B C 1
ATOM 2205 O O . GLN B 1 114 ? -2.12451 60.79701 24.54196 1.000 18.26975 114 GLN B O 1
ATOM 2211 N N . ASP B 1 115 ? 0.11060 60.84238 24.23325 1.000 16.11560 115 ASP B N 1
ATOM 2212 C CA . ASP B 1 115 ? 0.34037 61.67149 25.40922 1.000 17.57990 115 ASP B CA 1
ATOM 2213 C C . ASP B 1 115 ? -0.35827 63.01140 25.27580 1.000 17.14922 115 ASP B C 1
ATOM 2214 O O . ASP B 1 115 ? -0.79356 63.58774 26.27538 1.000 18.67199 115 ASP B O 1
ATOM 2219 N N . TYR B 1 116 ? -0.48132 63.51572 24.05218 1.000 16.40616 116 TYR B N 1
ATOM 2220 C CA . TYR B 1 116 ? -1.12707 64.79838 23.81759 1.000 16.18968 116 TYR B CA 1
ATOM 2221 C C . TYR B 1 116 ? -2.60387 64.64737 23.48635 1.000 16.17222 116 TYR B C 1
ATOM 2222 O O . TYR B 1 116 ? -3.27652 65.64730 23.21833 1.000 16.08885 116 TYR B O 1
ATOM 2231 N N . GLY B 1 117 ? -3.12716 63.42376 23.51932 1.000 16.65868 117 GLY B N 1
ATOM 2232 C CA . GLY B 1 117 ? -4.54523 63.22046 23.30839 1.000 19.72265 117 GLY B CA 1
ATOM 2233 C C . GLY B 1 117 ? -5.02057 63.44390 21.89575 1.000 15.03835 117 GLY B C 1
ATOM 2234 O O . GLY B 1 117 ? -6.20475 63.71819 21.69352 1.000 18.23902 117 GLY B O 1
ATOM 2235 N N . VAL B 1 118 ? -4.14148 63.31688 20.90511 1.000 15.23542 118 VAL B N 1
ATOM 2236 C CA . VAL B 1 118 ? -4.51837 63.62919 19.53456 1.000 14.65390 118 VAL B CA 1
ATOM 2237 C C . VAL B 1 118 ? -4.34683 62.43739 18.59480 1.000 15.75818 118 VAL B C 1
ATOM 2238 O O . VAL B 1 118 ? -4.31980 62.61630 17.38629 1.000 15.95327 118 VAL B O 1
ATOM 2242 N N . LEU B 1 119 ? -4.24347 61.21700 19.11825 1.000 16.48479 119 LEU B N 1
ATOM 2243 C CA . LEU B 1 119 ? -4.17673 60.05864 18.23358 1.000 15.79191 119 LEU B CA 1
ATOM 2244 C C . LEU B 1 119 ? -5.56821 59.70750 17.72485 1.000 19.44565 119 LEU B C 1
ATOM 2245 O O . LEU B 1 119 ? -6.50230 59.52843 18.51485 1.000 21.65826 119 LEU B O 1
ATOM 2250 N N . LYS B 1 120 ? -5.70746 59.61425 16.40558 1.000 16.03848 120 LYS B N 1
ATOM 2251 C CA . LYS B 1 120 ? -6.93192 59.08894 15.80699 1.000 16.53256 120 LYS B CA 1
ATOM 2252 C C . LYS B 1 120 ? -6.80171 57.57282 15.87804 1.000 21.33450 120 LYS B C 1
ATOM 2253 O O . LYS B 1 120 ? -6.14191 56.95295 15.04144 1.000 20.54404 120 LYS B O 1
ATOM 2259 N N . ALA B 1 121 ? -7.42805 56.98978 16.90281 1.000 21.51214 121 ALA B N 1
ATOM 2260 C CA . ALA B 1 121 ? -7.08706 55.63719 17.34044 1.000 24.62812 121 ALA B CA 1
ATOM 2261 C C . ALA B 1 121 ? -7.41084 54.59398 16.27975 1.000 27.64721 121 ALA B C 1
ATOM 2262 O O . ALA B 1 121 ? -6.69702 53.59252 16.15253 1.000 32.16240 121 ALA B O 1
ATOM 2264 N N . ASP B 1 122 ? -8.48456 54.79398 15.51608 1.000 27.82143 122 ASP B N 1
ATOM 2265 C CA . ASP B 1 122 ? -8.83761 53.80866 14.50097 1.000 26.51898 122 ASP B CA 1
ATOM 2266 C C . ASP B 1 122 ? -7.94549 53.88363 13.26791 1.000 29.86646 122 ASP B C 1
ATOM 2267 O O . ASP B 1 122 ? -8.04324 53.01183 12.39555 1.000 31.38088 122 ASP B O 1
ATOM 2272 N N . GLU B 1 123 ? -7.05600 54.88319 13.19061 1.000 23.48814 123 GLU B N 1
ATOM 2273 C CA . GLU B 1 123 ? -6.27936 55.11471 11.98157 1.000 25.73398 123 GLU B CA 1
ATOM 2274 C C . GLU B 1 123 ? -4.80143 55.37058 12.27494 1.000 25.89979 123 GLU B C 1
ATOM 2275 O O . GLU B 1 123 ? -4.04823 55.70310 11.35027 1.000 41.23702 123 GLU B O 1
ATOM 2281 N N . GLY B 1 124 ? -4.38186 55.29151 13.53660 1.000 18.84484 124 GLY B N 1
ATOM 2282 C CA . GLY B 1 124 ? -2.97403 55.35010 13.88025 1.000 16.22371 124 GLY B CA 1
ATOM 2283 C C . GLY B 1 124 ? -2.19516 56.58414 13.46567 1.000 18.13684 124 GLY B C 1
ATOM 2284 O O . GLY B 1 124 ? -0.96578 56.54798 13.39390 1.000 15.33891 124 GLY B O 1
ATOM 2285 N N . ILE B 1 125 ? -2.88697 57.68082 13.18401 1.000 15.06694 125 ILE B N 1
ATOM 2286 C CA . ILE B 1 125 ? -2.22721 58.93694 12.85116 1.000 16.39839 125 ILE B CA 1
ATOM 2287 C C . ILE B 1 125 ? -2.76522 60.00988 13.78060 1.000 14.35050 125 ILE B C 1
ATOM 2288 O O . ILE B 1 125 ? -3.83320 59.86992 14.37889 1.000 15.08785 125 ILE B O 1
ATOM 2293 N N . SER B 1 126 ? -2.02089 61.10617 13.88154 1.000 13.57174 126 SER B N 1
ATOM 2294 C CA . SER B 1 126 ? -2.46139 62.21950 14.70957 1.000 13.15887 126 SER B CA 1
ATOM 2295 C C . SER B 1 126 ? -3.47685 63.09271 13.98696 1.000 15.80001 126 SER B C 1
ATOM 2296 O O . SER B 1 126 ? -3.38224 63.32670 12.78023 1.000 15.60854 126 SER B O 1
ATOM 2299 N N . PHE B 1 127 ? -4.45483 63.58135 14.74656 1.000 13.33107 127 PHE B N 1
ATOM 2300 C CA . PHE B 1 127 ? -5.25277 64.72436 14.32701 1.000 12.21281 127 PHE B CA 1
ATOM 2301 C C . PHE B 1 127 ? -4.35751 65.95551 14.19641 1.000 13.60461 127 PHE B C 1
ATOM 2302 O O . PHE B 1 127 ? -3.16770 65.90435 14.52065 1.000 13.57358 127 PHE B O 1
ATOM 2310 N N . ARG B 1 128 ? -4.90879 67.07478 13.72078 1.000 12.33668 128 ARG B N 1
ATOM 2311 C CA . ARG B 1 128 ? -4.15044 68.32542 13.62780 1.000 12.72153 128 ARG B CA 1
ATOM 2312 C C . ARG B 1 128 ? -4.16684 69.02724 14.98666 1.000 12.57995 128 ARG B C 1
ATOM 2313 O O . ARG B 1 128 ? -4.88125 70.00578 15.21323 1.000 14.32284 128 ARG B O 1
ATOM 2321 N N . GLY B 1 129 ? -3.36476 68.49774 15.90834 1.000 12.56483 129 GLY B N 1
ATOM 2322 C CA . GLY B 1 129 ? -3.21454 69.09000 17.23159 1.000 13.91283 129 GLY B CA 1
ATOM 2323 C C . GLY B 1 129 ? -2.12984 70.15865 17.23738 1.000 13.26247 129 GLY B C 1
ATOM 2324 O O . GLY B 1 129 ? -1.10051 70.02559 16.57750 1.000 15.60862 129 GLY B O 1
ATOM 2325 N N . LEU B 1 130 ? -2.38718 71.23753 17.97299 1.000 12.45211 130 LEU B N 1
ATOM 2326 C CA . LEU B 1 130 ? -1.41428 72.31475 18.10755 1.000 12.59349 130 LEU B CA 1
ATOM 2327 C C . LEU B 1 130 ? -1.44805 72.74850 19.55918 1.000 13.95932 130 LEU B C 1
ATOM 2328 O O . LEU B 1 130 ? -2.53143 72.91614 20.13028 1.000 13.21408 130 LEU B O 1
ATOM 2333 N N . PHE B 1 131 ? -0.26933 72.89933 20.15614 1.000 13.01122 131 PHE B N 1
ATOM 2334 C CA . PHE B 1 131 ? -0.16510 73.15635 21.58460 1.000 13.91669 131 PHE B CA 1
ATOM 2335 C C . PHE B 1 131 ? 0.79416 74.30819 21.81831 1.000 12.57375 131 PHE B C 1
ATOM 2336 O O . PHE B 1 131 ? 1.87213 74.35834 21.21287 1.000 14.33054 131 PHE B O 1
ATOM 2344 N N . ILE B 1 132 ? 0.37931 75.25389 22.65786 1.000 13.26610 132 ILE B N 1
ATOM 2345 C CA . ILE B 1 132 ? 1.22278 76.38315 23.02463 1.000 12.42277 132 ILE B CA 1
ATOM 2346 C C . ILE B 1 132 ? 1.68445 76.16954 24.45657 1.000 12.36567 132 ILE B C 1
ATOM 2347 O O . ILE B 1 132 ? 0.86176 76.02874 25.37301 1.000 13.74352 132 ILE B O 1
ATOM 2352 N N . ILE B 1 133 ? 3.00170 76.10673 24.62970 1.000 12.93084 133 ILE B N 1
ATOM 2353 C CA . ILE B 1 133 ? 3.65066 75.79319 25.89573 1.000 14.47339 133 ILE B CA 1
ATOM 2354 C C . ILE B 1 133 ? 4.50536 76.99433 26.28403 1.000 13.51930 133 ILE B C 1
ATOM 2355 O O . ILE B 1 133 ? 5.23940 77.53068 25.44650 1.000 15.82693 133 ILE B O 1
ATOM 2360 N N . ASP B 1 134 ? 4.39919 77.43919 27.53905 1.000 14.39204 134 ASP B N 1
ATOM 2361 C CA . ASP B 1 134 ? 5.14643 78.64117 27.89239 1.000 15.41600 134 ASP B CA 1
ATOM 2362 C C . ASP B 1 134 ? 6.60022 78.30732 28.24111 1.000 17.16332 134 ASP B C 1
ATOM 2363 O O . ASP B 1 134 ? 7.04468 77.15539 28.17597 1.000 16.87913 134 ASP B O 1
ATOM 2368 N N . ASP B 1 135 ? 7.36037 79.35132 28.58915 1.000 19.11861 135 ASP B N 1
ATOM 2369 C CA . ASP B 1 135 ? 8.78662 79.21054 28.86037 1.000 19.70879 135 ASP B CA 1
ATOM 2370 C C . ASP B 1 135 ? 9.06976 78.39826 30.11684 1.000 21.13080 135 ASP B C 1
ATOM 2371 O O . ASP B 1 135 ? 10.21695 77.98819 30.31783 1.000 20.65545 135 ASP B O 1
ATOM 2376 N N . LYS B 1 136 ? 8.07066 78.17533 30.96459 1.000 19.36478 136 LYS B N 1
ATOM 2377 C CA . LYS B 1 136 ? 8.20787 77.30600 32.12410 1.000 21.37057 136 LYS B CA 1
ATOM 2378 C C . LYS B 1 136 ? 7.81200 75.86714 31.82067 1.000 21.75985 136 LYS B C 1
ATOM 2379 O O . LYS B 1 136 ? 7.86535 75.01770 32.71754 1.000 24.28131 136 LYS B O 1
ATOM 2385 N N . GLY B 1 137 ? 7.41700 75.57543 30.58326 1.000 20.11655 137 GLY B N 1
ATOM 2386 C CA . GLY B 1 137 ? 6.96748 74.24492 30.22482 1.000 18.66383 137 GLY B CA 1
ATOM 2387 C C . GLY B 1 137 ? 5.50814 73.96222 30.50046 1.000 17.79504 137 GLY B C 1
ATOM 2388 O O . GLY B 1 137 ? 5.08497 72.80796 30.36857 1.000 18.37879 137 GLY B O 1
ATOM 2389 N N . ILE B 1 138 ? 4.71980 74.97899 30.84681 1.000 18.45598 138 ILE B N 1
ATOM 2390 C CA . ILE B 1 138 ? 3.31770 74.80396 31.21661 1.000 19.65488 138 ILE B CA 1
ATOM 2391 C C . ILE B 1 138 ? 2.44861 74.94565 29.97204 1.000 15.20255 138 ILE B C 1
ATOM 2392 O O . ILE B 1 138 ? 2.62126 75.88178 29.18237 1.000 15.84836 138 ILE B O 1
ATOM 2397 N N . LEU B 1 139 ? 1.51347 74.01438 29.79601 1.000 16.05657 139 LEU B N 1
ATOM 2398 C CA . LEU B 1 139 ? 0.60219 74.06893 28.65921 1.000 14.11414 139 LEU B CA 1
ATOM 2399 C C . LEU B 1 139 ? -0.39882 75.20795 28.83235 1.000 14.85752 139 LEU B C 1
ATOM 2400 O O . LEU B 1 139 ? -1.06665 75.30884 29.86921 1.000 15.92404 139 LEU B O 1
ATOM 2405 N N . ARG B 1 140 ? -0.51903 76.05230 27.80228 1.000 14.25195 140 ARG B N 1
ATOM 2406 C CA . ARG B 1 140 ? -1.39892 77.21324 27.83673 1.000 13.07720 140 ARG B CA 1
ATOM 2407 C C . ARG B 1 140 ? -2.57051 77.12501 26.87605 1.000 15.68302 140 ARG B C 1
ATOM 2408 O O . ARG B 1 140 ? -3.58225 77.79737 27.10246 1.000 15.19014 140 ARG B O 1
ATOM 2416 N N . GLN B 1 141 ? -2.46273 76.32510 25.81954 1.000 14.38414 141 GLN B N 1
ATOM 2417 C CA . GLN B 1 141 ? -3.46515 76.35437 24.76559 1.000 11.91242 141 GLN B CA 1
ATOM 2418 C C . GLN B 1 141 ? -3.48066 75.02207 24.03824 1.000 12.43346 141 GLN B C 1
ATOM 2419 O O . GLN B 1 141 ? -2.42054 74.47139 23.72505 1.000 13.78308 141 GLN B O 1
ATOM 2425 N N . ILE B 1 142 ? -4.69053 74.52280 23.78091 1.000 12.17805 142 ILE B N 1
ATOM 2426 C CA . ILE B 1 142 ? -4.92726 73.28435 23.04149 1.000 12.60551 142 ILE B CA 1
ATOM 2427 C C . ILE B 1 142 ? -5.77484 73.60329 21.81527 1.000 13.66443 142 ILE B C 1
ATOM 2428 O O . ILE B 1 142 ? -6.85073 74.19812 21.93873 1.000 14.34215 142 ILE B O 1
ATOM 2433 N N . THR B 1 143 ? -5.31598 73.16505 20.64706 1.000 11.95058 143 THR B N 1
ATOM 2434 C CA . THR B 1 143 ? -6.07291 73.27123 19.40506 1.000 10.44833 143 THR B CA 1
ATOM 2435 C C . THR B 1 143 ? -6.05110 71.90506 18.74258 1.000 12.21185 143 THR B C 1
ATOM 2436 O O . THR B 1 143 ? -4.97369 71.32748 18.58076 1.000 14.00893 143 THR B O 1
ATOM 2440 N N . VAL B 1 144 ? -7.22194 71.36799 18.39144 1.000 13.25527 144 VAL B N 1
ATOM 2441 C CA . VAL B 1 144 ? -7.26169 70.10241 17.64858 1.000 12.56363 144 VAL B CA 1
ATOM 2442 C C . VAL B 1 144 ? -8.28305 70.21999 16.52590 1.000 12.19622 144 VAL B C 1
ATOM 2443 O O . VAL B 1 144 ? -9.47494 70.42324 16.78705 1.000 14.56609 144 VAL B O 1
ATOM 2447 N N . ASN B 1 145 ? -7.83197 70.04654 15.28343 1.000 13.30308 145 ASN B N 1
ATOM 2448 C CA . ASN B 1 145 ? -8.70756 70.00834 14.11968 1.000 11.89976 145 ASN B CA 1
ATOM 2449 C C . ASN B 1 145 ? -8.80937 68.58965 13.58257 1.000 12.97870 145 ASN B C 1
ATOM 2450 O O . ASN B 1 145 ? -7.81590 67.85735 13.55348 1.000 14.12311 145 ASN B O 1
ATOM 2455 N N . ASP B 1 146 ? -10.00386 68.22484 13.13106 1.000 13.55750 146 ASP B N 1
ATOM 2456 C CA . ASP B 1 146 ? -10.16519 67.02653 12.31867 1.000 14.34069 146 ASP B CA 1
ATOM 2457 C C . ASP B 1 146 ? -9.23812 67.09960 11.10288 1.000 16.49774 146 ASP B C 1
ATOM 2458 O O . ASP B 1 146 ? -8.79355 68.17803 10.67996 1.000 15.16179 146 ASP B O 1
ATOM 2463 N N . LEU B 1 147 ? -8.95074 65.92771 10.54106 1.000 15.70797 147 LEU B N 1
ATOM 2464 C CA . LEU B 1 147 ? -7.94220 65.80451 9.49097 1.000 13.69008 147 LEU B CA 1
ATOM 2465 C C . LEU B 1 147 ? -8.05193 66.79570 8.33465 1.000 14.14000 147 LEU B C 1
ATOM 2466 O O . LEU B 1 147 ? -6.99420 67.22328 7.84108 1.000 15.38773 147 LEU B O 1
ATOM 2471 N N . PRO B 1 148 ? -9.23359 67.15959 7.81117 1.000 14.19161 148 PRO B N 1
ATOM 2472 C CA . PRO B 1 148 ? -9.24540 67.92580 6.55209 1.000 16.11146 148 PRO B CA 1
ATOM 2473 C C . PRO B 1 148 ? -9.04668 69.42670 6.67892 1.000 14.96490 148 PRO B C 1
ATOM 2474 O O . PRO B 1 148 ? -8.91732 70.07897 5.63658 1.000 15.94085 148 PRO B O 1
ATOM 2478 N N . VAL B 1 149 ? -8.99421 70.00154 7.88329 1.000 13.30267 149 VAL B N 1
ATOM 2479 C CA . VAL B 1 149 ? -9.04121 71.45708 8.03678 1.000 13.97789 149 VAL B CA 1
ATOM 2480 C C . VAL B 1 149 ? -7.75652 71.96233 8.67795 1.000 12.09818 149 VAL B C 1
ATOM 2481 O O . VAL B 1 149 ? -7.40707 71.56025 9.79482 1.000 12.79868 149 VAL B O 1
ATOM 2485 N N . GLY B 1 150 ? -7.07878 72.88098 7.97868 1.000 14.25073 150 GLY B N 1
ATOM 2486 C CA . GLY B 1 150 ? -5.79103 73.37737 8.41487 1.000 13.65792 150 GLY B CA 1
ATOM 2487 C C . GLY B 1 150 ? -5.86425 74.50301 9.43632 1.000 14.92402 150 GLY B C 1
ATOM 2488 O O . GLY B 1 150 ? -6.92642 75.02800 9.77752 1.000 14.12956 150 GLY B O 1
ATOM 2489 N N . ARG B 1 151 ? -4.68326 74.86867 9.91753 1.000 12.68534 151 ARG B N 1
ATOM 2490 C CA . ARG B 1 151 ? -4.49816 75.85027 10.97076 1.000 13.52948 151 ARG B CA 1
ATOM 2491 C C . ARG B 1 151 ? -3.92908 77.13535 10.39017 1.000 14.31225 151 ARG B C 1
ATOM 2492 O O . ARG B 1 151 ? -3.43089 77.16796 9.26274 1.000 15.67468 151 ARG B O 1
ATOM 2500 N N . SER B 1 152 ? -4.00583 78.19862 11.18650 1.000 12.83424 152 SER B N 1
ATOM 2501 C CA . SER B 1 152 ? -3.59657 79.53700 10.77789 1.000 12.84528 152 SER B CA 1
ATOM 2502 C C . SER B 1 152 ? -2.36839 79.98966 11.56327 1.000 12.84499 152 SER B C 1
ATOM 2503 O O . SER B 1 152 ? -2.39807 80.03055 12.79886 1.000 13.68500 152 SER B O 1
ATOM 2506 N N . VAL B 1 153 ? -1.30213 80.35467 10.84119 1.000 12.50007 153 VAL B N 1
ATOM 2507 C CA . VAL B 1 153 ? -0.13651 80.95023 11.49404 1.000 13.27175 153 VAL B CA 1
ATOM 2508 C C . VAL B 1 153 ? -0.50027 82.28462 12.15316 1.000 14.69853 153 VAL B C 1
ATOM 2509 O O . VAL B 1 153 ? -0.05729 82.57200 13.27079 1.000 14.15952 153 VAL B O 1
ATOM 2513 N N . ASP B 1 154 ? -1.31235 83.11611 11.48465 1.000 13.30019 154 ASP B N 1
ATOM 2514 C CA . ASP B 1 154 ? -1.76299 84.37545 12.09514 1.000 14.15515 154 ASP B CA 1
ATOM 2515 C C . ASP B 1 154 ? -2.41122 84.12948 13.45209 1.000 13.84611 154 ASP B C 1
ATOM 2516 O O . ASP B 1 154 ? -2.11131 84.81034 14.44191 1.000 14.02049 154 ASP B O 1
ATOM 2521 N N . GLU B 1 155 ? -3.33364 83.16625 13.51265 1.000 13.56819 155 GLU B N 1
ATOM 2522 C CA . GLU B 1 155 ? -4.01050 82.89741 14.77440 1.000 12.53165 155 GLU B CA 1
ATOM 2523 C C . GLU B 1 155 ? -3.02750 82.39049 15.82578 1.000 12.96373 155 GLU B C 1
ATOM 2524 O O . GLU B 1 155 ? -3.11409 82.76295 17.00468 1.000 12.44092 155 GLU B O 1
ATOM 2530 N N . THR B 1 156 ? -2.09020 81.52637 15.41755 1.000 13.50381 156 THR B N 1
ATOM 2531 C CA . THR B 1 156 ? -1.10126 81.00986 16.35933 1.000 12.24688 156 THR B CA 1
ATOM 2532 C C . THR B 1 156 ? -0.23850 82.13652 16.92062 1.000 11.95211 156 THR B C 1
ATOM 2533 O O . THR B 1 156 ? 0.03286 82.17139 18.12470 1.000 12.37509 156 THR B O 1
ATOM 2537 N N . LEU B 1 157 ? 0.18199 83.07324 16.06277 1.000 13.14876 157 LEU B N 1
ATOM 2538 C CA . LEU B 1 157 ? 0.95204 84.22498 16.53016 1.000 14.18997 157 LEU B CA 1
ATOM 2539 C C . LEU B 1 157 ? 0.13220 85.10195 17.46845 1.000 14.46596 157 LEU B C 1
ATOM 2540 O O . LEU B 1 157 ? 0.64738 85.57447 18.49048 1.000 15.16110 157 LEU B O 1
ATOM 2545 N N . ARG B 1 158 ? -1.14646 85.32908 17.14208 1.000 13.10036 158 ARG B N 1
ATOM 2546 C CA . ARG B 1 158 ? -2.01228 86.08629 18.04030 1.000 12.83114 158 ARG B CA 1
ATOM 2547 C C . ARG B 1 158 ? -2.01562 85.46993 19.42827 1.000 14.58589 158 ARG B C 1
ATOM 2548 O O . ARG B 1 158 ? -1.88911 86.17296 20.43784 1.000 15.58871 158 ARG B O 1
ATOM 2556 N N . LEU B 1 159 ? -2.14541 84.13962 19.49133 1.000 12.56244 159 LEU B N 1
ATOM 2557 C CA . LEU B 1 159 ? -2.23862 83.46137 20.77891 1.000 12.11192 159 LEU B CA 1
ATOM 2558 C C . LEU B 1 159 ? -0.92954 83.54758 21.54596 1.000 13.75915 159 LEU B C 1
ATOM 2559 O O . LEU B 1 159 ? -0.92732 83.87461 22.73397 1.000 14.61743 159 LEU B O 1
ATOM 2564 N N . VAL B 1 160 ? 0.19475 83.24155 20.88603 1.000 13.75624 160 VAL B N 1
ATOM 2565 C CA . VAL B 1 160 ? 1.48270 83.26556 21.57453 1.000 14.71885 160 VAL B CA 1
ATOM 2566 C C . VAL B 1 160 ? 1.72873 84.64228 22.16071 1.000 15.96987 160 VAL B C 1
ATOM 2567 O O . VAL B 1 160 ? 2.07010 84.77951 23.33917 1.000 14.72873 160 VAL B O 1
ATOM 2571 N N . GLN B 1 161 ? 1.53157 85.67990 21.34808 1.000 14.92346 161 GLN B N 1
ATOM 2572 C CA . GLN B 1 161 ? 1.77604 87.03215 21.82744 1.000 16.36240 161 GLN B CA 1
ATOM 2573 C C . GLN B 1 161 ? 0.86150 87.37884 22.99386 1.000 16.39916 161 GLN B C 1
ATOM 2574 O O . GLN B 1 161 ? 1.30514 87.97840 23.97980 1.000 15.24119 161 GLN B O 1
ATOM 2580 N N . ALA B 1 162 ? -0.41223 86.99264 22.90882 1.000 15.18240 162 ALA B N 1
ATOM 2581 C CA . ALA B 1 162 ? -1.36317 87.30643 23.97099 1.000 13.28991 162 ALA B CA 1
ATOM 2582 C C . ALA B 1 162 ? -1.02197 86.58511 25.26943 1.000 16.85041 162 ALA B C 1
ATOM 2583 O O . ALA B 1 162 ? -1.17385 87.15429 26.35452 1.000 15.92870 162 ALA B O 1
ATOM 2585 N N . PHE B 1 163 ? -0.57209 85.32837 25.19714 1.000 14.07370 163 PHE B N 1
ATOM 2586 C CA . PHE B 1 163 ? -0.15035 84.67200 26.42878 1.000 13.93985 163 PHE B CA 1
ATOM 2587 C C . PHE B 1 163 ? 1.04556 85.39007 27.03945 1.000 15.88279 163 PHE B C 1
ATOM 2588 O O . PHE B 1 163 ? 1.11788 85.55474 28.26138 1.000 16.74938 163 PHE B O 1
ATOM 2596 N N . GLN B 1 164 ? 1.98417 85.83753 26.20374 1.000 16.06362 164 GLN B N 1
ATOM 2597 C CA . GLN B 1 164 ? 3.16643 86.51267 26.73129 1.000 17.28744 164 GLN B CA 1
ATOM 2598 C C . GLN B 1 164 ? 2.79988 87.84822 27.36270 1.000 21.07065 164 GLN B C 1
ATOM 2599 O O . GLN B 1 164 ? 3.30971 88.19507 28.43643 1.000 18.33142 164 GLN B O 1
ATOM 2605 N N . PHE B 1 165 ? 1.89342 88.59294 26.72929 1.000 16.68068 165 PHE B N 1
ATOM 2606 C CA . PHE B 1 165 ? 1.47926 89.87780 27.28649 1.000 17.97644 165 PHE B CA 1
ATOM 2607 C C . PHE B 1 165 ? 0.74948 89.69436 28.60940 1.000 17.85597 165 PHE B C 1
ATOM 2608 O O . PHE B 1 165 ? 1.00610 90.42321 29.57674 1.000 17.12958 165 PHE B O 1
ATOM 2616 N N . THR B 1 166 ? -0.16663 88.72879 28.67852 1.000 17.74518 166 THR B N 1
ATOM 2617 C CA . THR B 1 166 ? -0.88861 88.52137 29.92251 1.000 17.49367 166 THR B CA 1
ATOM 2618 C C . THR B 1 166 ? 0.01300 87.91545 30.98672 1.000 18.57233 166 THR B C 1
ATOM 2619 O O . THR B 1 166 ? -0.24566 88.11210 32.17691 1.000 22.44098 166 THR B O 1
ATOM 2623 N N . ASP B 1 167 ? 1.08308 87.21869 30.57746 1.000 19.12665 167 ASP B N 1
ATOM 2624 C CA . ASP B 1 167 ? 2.08168 86.73459 31.52851 1.000 20.02659 167 ASP B CA 1
ATOM 2625 C C . ASP B 1 167 ? 2.67499 87.88056 32.33810 1.000 23.78147 167 ASP B C 1
ATOM 2626 O O . ASP B 1 167 ? 3.02341 87.70719 33.51031 1.000 23.53673 167 ASP B O 1
ATOM 2631 N N . LYS B 1 168 ? 2.83533 89.05000 31.72605 1.000 20.62044 168 LYS B N 1
ATOM 2632 C CA . LYS B 1 168 ? 3.48247 90.16754 32.40775 1.000 25.09583 168 LYS B CA 1
ATOM 2633 C C . LYS B 1 168 ? 2.50529 91.07831 33.12676 1.000 31.39001 168 LYS B C 1
ATOM 2634 O O . LYS B 1 168 ? 2.94148 91.96699 33.86731 1.000 33.53500 168 LYS B O 1
ATOM 2640 N N . HIS B 1 169 ? 1.20505 90.87484 32.93876 1.000 32.11276 169 HIS B N 1
ATOM 2641 C CA . HIS B 1 169 ? 0.19849 91.57607 33.72366 1.000 36.66884 169 HIS B CA 1
ATOM 2642 C C . HIS B 1 169 ? 0.49460 91.41919 35.21391 1.000 39.94764 169 HIS B C 1
ATOM 2643 O O . HIS B 1 169 ? 0.33004 90.33192 35.77515 1.000 41.66264 169 HIS B O 1
ATOM 2650 N N . GLY B 1 170 ? 0.96338 92.49218 35.85784 1.000 40.09598 170 GLY B N 1
ATOM 2651 C CA . GLY B 1 170 ? 1.36617 92.46834 37.24971 1.000 36.49342 170 GLY B CA 1
ATOM 2652 C C . GLY B 1 170 ? 2.86303 92.55756 37.47238 1.000 36.90254 170 GLY B C 1
ATOM 2653 O O . GLY B 1 170 ? 3.29030 92.82806 38.60339 1.000 38.72436 170 GLY B O 1
ATOM 2654 N N . GLU B 1 171 ? 3.67049 92.33745 36.43222 1.000 33.32344 171 GLU B N 1
ATOM 2655 C CA . GLU B 1 171 ? 5.12511 92.42252 36.51667 1.000 34.57334 171 GLU B CA 1
ATOM 2656 C C . GLU B 1 171 ? 5.66911 93.75773 36.02907 1.000 38.47320 171 GLU B C 1
ATOM 2657 O O . GLU B 1 171 ? 6.88991 93.94019 35.98843 1.000 41.13446 171 GLU B O 1
ATOM 2663 N N . VAL B 1 172 ? 4.80359 94.68511 35.66889 1.000 32.79007 172 VAL B N 1
ATOM 2664 C CA . VAL B 1 172 ? 5.17969 95.85147 34.88305 1.000 33.07545 172 VAL B CA 1
ATOM 2665 C C . VAL B 1 172 ? 5.46352 97.03085 35.80504 1.000 30.47591 172 VAL B C 1
ATOM 2666 O O . VAL B 1 172 ? 4.85828 97.17248 36.87308 1.000 32.49557 172 VAL B O 1
ATOM 2670 N N . CYS B 1 173 ? 6.41562 97.86697 35.38790 1.000 28.73112 173 CYS B N 1
ATOM 2671 C CA . CYS B 1 173 ? 6.76293 99.08686 36.10809 1.000 28.77112 173 CYS B CA 1
ATOM 2672 C C . CYS B 1 173 ? 5.50887 99.89935 36.43555 1.000 28.10722 173 CYS B C 1
ATOM 2673 O O . CYS B 1 173 ? 4.67927 100.13893 35.54363 1.000 25.71188 173 CYS B O 1
ATOM 2676 N N . PRO B 1 174 ? 5.33452 100.35382 37.69488 1.000 24.00979 174 PRO B N 1
ATOM 2677 C CA . PRO B 1 174 ? 4.09193 101.04057 38.07517 1.000 24.97625 174 PRO B CA 1
ATOM 2678 C C . PRO B 1 174 ? 4.12382 102.54673 37.87718 1.000 21.64334 174 PRO B C 1
ATOM 2679 O O . PRO B 1 174 ? 3.33351 103.25768 38.50423 1.000 20.07552 174 PRO B O 1
ATOM 2683 N N . ALA B 1 175 ? 5.03307 103.05208 37.05158 1.000 23.31542 175 ALA B N 1
ATOM 2684 C CA . ALA B 1 175 ? 4.97656 104.46219 36.67097 1.000 20.92148 175 ALA B CA 1
ATOM 2685 C C . ALA B 1 175 ? 3.78888 104.68035 35.74218 1.000 19.47455 175 ALA B C 1
ATOM 2686 O O . ALA B 1 175 ? 3.07991 105.68871 35.82407 1.000 15.38826 175 ALA B O 1
#

B-factor: mean 20.61, std 8.21, range [10.45, 60.76]